Protein AF-A0A951G4A3-F1 (afdb_monomer_lite)

pLDDT: mean 81.99, std 10.98, range [43.03, 95.75]

Secondary structure (DSSP, 8-state):
-----HHHHHHHHHHHHHHHTS---HHHHHHHHTT-HHHHHHHHHHHHHHHHHHHHHHHTT-B-HHHHHHHS---HHHHHHHHHTTS---BTTBB-HHHHHHHHHHHHHHHTT--GGGT--HHHHHHHHHHHHHHHHHHHHHHHHHHTTTS-HHHHHHHHHHHHHHHHHHHHHHHHHHHHHHHHHHHHHHTT--

Foldseek 3Di:
DDDDPPVVVLLVVVLVCCCPVVVDDPVVSCVLCVPPVLLSSLLVVLVVVLVVVVVVQQVPPADAPVRLVVPAPDDPVQVVVCVVVVVFDADPRHGGPVNSVVRRVVRVCVVVVQDVVVPRGSVVSVVVVVVCVVVVVVVSVVLSVVDRPPDHSVVSSVVVVVVPVVVVVVVVVVVVVVVVVVVVVVVVVVVPPD

Radius of gyration: 22.94 Å; chains: 1; bounding box: 82×32×61 Å

Structure (mmCIF, N/CA/C/O backbone):
data_AF-A0A951G4A3-F1
#
_entry.id   AF-A0A951G4A3-F1
#
loop_
_atom_site.group_PDB
_atom_site.id
_atom_site.type_symbol
_atom_site.label_atom_id
_atom_site.label_alt_id
_atom_site.label_comp_id
_atom_site.label_asym_id
_atom_site.label_entity_id
_atom_site.label_seq_id
_atom_site.pdbx_PDB_ins_code
_atom_site.Cartn_x
_atom_site.Cartn_y
_atom_site.Cartn_z
_atom_site.occupancy
_atom_site.B_iso_or_equiv
_atom_site.auth_seq_id
_atom_site.auth_comp_id
_atom_site.auth_asym_id
_atom_site.auth_atom_id
_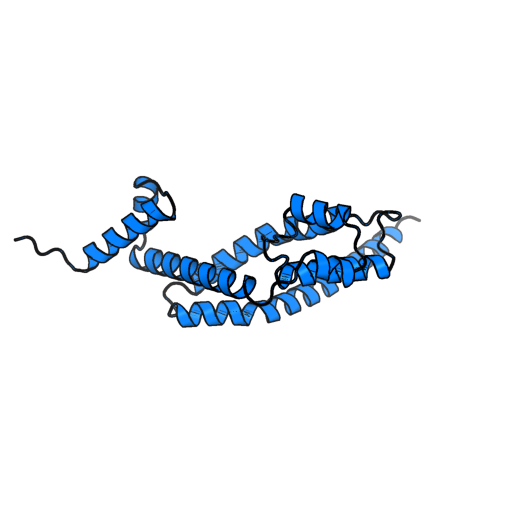atom_site.pdbx_PDB_model_num
ATOM 1 N N . MET A 1 1 ? 37.579 -11.306 -39.074 1.00 48.22 1 MET A N 1
ATOM 2 C CA . MET A 1 1 ? 37.225 -10.971 -37.678 1.00 48.22 1 MET A CA 1
ATOM 3 C C . MET A 1 1 ? 35.773 -10.523 -37.703 1.00 48.22 1 MET A C 1
ATOM 5 O O . MET A 1 1 ? 35.486 -9.537 -38.368 1.00 48.22 1 MET A O 1
ATOM 9 N N . ALA A 1 2 ? 34.847 -11.308 -37.152 1.00 47.88 2 ALA A N 1
ATOM 10 C CA . ALA A 1 2 ? 33.429 -10.953 -37.180 1.00 47.88 2 ALA A CA 1
ATOM 11 C C . ALA A 1 2 ? 33.192 -9.828 -36.163 1.00 47.88 2 ALA A C 1
ATOM 13 O O . ALA A 1 2 ? 33.287 -10.054 -34.959 1.00 47.88 2 ALA A O 1
ATOM 14 N N . TYR A 1 3 ? 32.971 -8.609 -36.653 1.00 54.16 3 TYR A N 1
ATOM 15 C CA . TYR A 1 3 ? 32.604 -7.473 -35.816 1.00 54.16 3 TYR A CA 1
ATOM 16 C C . TYR A 1 3 ? 31.147 -7.663 -35.395 1.00 54.16 3 TYR A C 1
ATOM 18 O O . TYR A 1 3 ? 30.245 -7.566 -36.225 1.00 54.16 3 TYR A O 1
ATOM 26 N N . TYR A 1 4 ? 30.917 -7.997 -34.126 1.00 62.41 4 TYR A N 1
ATOM 27 C CA . TYR A 1 4 ? 29.567 -8.025 -33.576 1.00 62.41 4 TYR A CA 1
ATOM 28 C C . TYR A 1 4 ? 29.098 -6.583 -33.331 1.00 62.41 4 TYR A C 1
ATOM 30 O O . TYR A 1 4 ? 29.820 -5.824 -32.678 1.00 62.41 4 TYR A O 1
ATOM 38 N N . PRO A 1 5 ? 27.916 -6.190 -33.837 1.00 68.19 5 PRO A N 1
ATOM 39 C CA . PRO A 1 5 ? 27.309 -4.901 -33.521 1.00 68.19 5 PRO A CA 1
ATOM 40 C C . PRO A 1 5 ? 27.146 -4.704 -32.008 1.00 68.19 5 PRO A C 1
ATOM 42 O O . PRO A 1 5 ? 26.859 -5.661 -31.287 1.00 68.19 5 PRO A O 1
ATOM 45 N N . VAL A 1 6 ? 27.281 -3.462 -31.532 1.00 65.50 6 VAL A N 1
ATOM 46 C CA . VAL A 1 6 ? 27.145 -3.092 -30.104 1.00 65.50 6 VAL A CA 1
ATOM 47 C C . VAL A 1 6 ? 25.800 -3.550 -29.524 1.00 65.50 6 VAL A C 1
ATOM 49 O O . VAL A 1 6 ? 25.737 -4.008 -28.387 1.00 65.50 6 VAL A O 1
ATOM 52 N N . GLU A 1 7 ? 24.761 -3.572 -30.355 1.00 62.72 7 GLU A N 1
ATOM 53 C CA . GLU A 1 7 ? 23.413 -4.066 -30.049 1.00 62.72 7 GLU A CA 1
ATOM 54 C C . GLU A 1 7 ? 23.395 -5.509 -29.493 1.00 62.72 7 GLU A C 1
ATOM 56 O O . GLU A 1 7 ? 22.554 -5.861 -28.663 1.00 62.72 7 GLU A O 1
ATOM 61 N N . PHE A 1 8 ? 24.343 -6.366 -29.900 1.00 71.81 8 PHE A N 1
ATOM 62 C CA . PHE A 1 8 ? 24.460 -7.729 -29.367 1.00 71.81 8 PHE A CA 1
ATOM 63 C C . PHE A 1 8 ? 25.003 -7.758 -27.937 1.00 71.81 8 PHE A C 1
ATOM 65 O O . PHE A 1 8 ? 24.643 -8.651 -27.169 1.00 71.81 8 PHE A O 1
ATOM 72 N N . VAL A 1 9 ? 25.846 -6.794 -27.560 1.00 75.50 9 VAL A N 1
ATOM 73 C CA . VAL A 1 9 ? 26.403 -6.699 -26.203 1.00 75.50 9 VAL A CA 1
ATOM 74 C C . VAL A 1 9 ? 25.302 -6.338 -25.210 1.00 75.50 9 VAL A C 1
ATOM 76 O O . VAL A 1 9 ? 25.196 -6.973 -24.159 1.00 75.50 9 VAL A O 1
ATOM 79 N N . ASP A 1 10 ? 24.441 -5.387 -25.569 1.00 68.06 10 ASP A N 1
ATOM 80 C CA . ASP A 1 10 ? 23.311 -4.971 -24.733 1.00 68.06 10 ASP A CA 1
ATOM 81 C C . ASP A 1 10 ? 22.303 -6.112 -24.551 1.00 68.06 10 ASP A C 1
ATOM 83 O O . ASP A 1 10 ? 21.862 -6.398 -23.435 1.00 68.06 10 ASP A O 1
ATOM 87 N N . ARG A 1 11 ? 22.046 -6.874 -25.621 1.00 71.56 11 ARG A N 1
ATOM 88 C CA . ARG A 1 11 ? 21.186 -8.062 -25.574 1.00 71.56 11 ARG A CA 1
ATOM 89 C C . ARG A 1 11 ? 21.750 -9.174 -24.683 1.00 71.56 11 ARG A C 1
ATOM 91 O O . ARG A 1 11 ? 20.994 -9.805 -23.949 1.00 71.56 11 ARG A O 1
ATOM 98 N N . VAL A 1 12 ? 23.061 -9.422 -24.711 1.00 80.50 12 VAL A N 1
ATOM 99 C CA . VAL A 1 12 ? 23.702 -10.429 -23.841 1.00 80.50 12 VAL A CA 1
ATOM 100 C C . VAL A 1 12 ? 23.695 -9.988 -22.375 1.00 80.50 12 VAL A C 1
ATOM 102 O O . VAL A 1 12 ? 23.429 -10.814 -21.501 1.00 80.50 12 VAL A O 1
ATOM 105 N N . ARG A 1 13 ? 23.927 -8.699 -22.090 1.00 77.56 13 ARG A N 1
ATOM 106 C CA . ARG A 1 13 ? 23.813 -8.148 -20.727 1.00 77.56 13 ARG A CA 1
ATOM 107 C C . ARG A 1 13 ? 22.397 -8.295 -20.172 1.00 77.56 13 ARG A C 1
ATOM 109 O O . ARG A 1 13 ? 22.250 -8.696 -19.021 1.00 77.56 13 ARG A O 1
ATOM 116 N N . LEU A 1 14 ? 21.375 -8.050 -20.993 1.00 71.50 14 LEU A N 1
ATOM 117 C CA . LEU A 1 14 ? 19.977 -8.261 -20.616 1.00 71.50 14 LEU A CA 1
ATOM 118 C C . LEU A 1 14 ? 19.689 -9.721 -20.262 1.00 71.50 14 LEU A C 1
ATOM 120 O O . LEU A 1 14 ? 19.103 -9.995 -19.219 1.00 71.50 14 LEU A O 1
ATOM 124 N N . ILE A 1 15 ? 20.095 -10.655 -21.129 1.00 78.50 15 ILE A N 1
ATOM 125 C CA . ILE A 1 15 ? 19.877 -12.089 -20.899 1.00 78.50 15 ILE A CA 1
ATOM 126 C C . ILE A 1 15 ? 20.536 -12.506 -19.582 1.00 78.50 15 ILE A C 1
ATOM 128 O O . ILE A 1 15 ? 19.894 -13.174 -18.778 1.00 78.50 15 ILE A O 1
ATOM 132 N N . LYS A 1 16 ? 21.771 -12.057 -19.324 1.00 79.38 16 LYS A N 1
ATOM 133 C CA . LYS A 1 16 ? 22.453 -12.331 -18.055 1.00 79.38 16 LYS A CA 1
ATOM 134 C C . LYS A 1 16 ? 21.704 -11.776 -16.849 1.00 79.38 16 LYS A C 1
ATOM 136 O O . LYS A 1 16 ? 21.488 -12.523 -15.905 1.00 79.38 16 LYS A O 1
ATOM 141 N N . ARG A 1 17 ? 21.242 -10.522 -16.898 1.00 77.19 17 ARG A N 1
ATOM 142 C CA . ARG A 1 17 ? 20.463 -9.922 -15.803 1.00 77.19 17 ARG A CA 1
ATOM 143 C C . ARG A 1 17 ? 19.177 -10.706 -15.522 1.00 77.19 17 ARG A C 1
ATOM 145 O O . ARG A 1 17 ? 18.892 -11.052 -14.382 1.00 77.19 17 ARG A O 1
ATOM 152 N N . LEU A 1 18 ? 18.441 -11.073 -16.572 1.00 77.81 18 LEU A N 1
ATOM 153 C CA . LEU A 1 18 ? 17.224 -11.882 -16.458 1.00 77.81 18 LEU A CA 1
ATOM 154 C C . LEU A 1 18 ? 17.479 -13.283 -15.878 1.00 77.81 18 LEU A C 1
ATOM 156 O O . LEU A 1 18 ? 16.616 -13.828 -15.190 1.00 77.81 18 LEU A O 1
ATOM 160 N N . GLN A 1 19 ? 18.649 -13.868 -16.139 1.00 80.12 19 GLN A N 1
ATOM 161 C CA . GLN A 1 19 ? 19.039 -15.161 -15.577 1.00 80.12 19 GLN A CA 1
ATOM 162 C C . GLN A 1 19 ? 19.535 -15.061 -14.130 1.00 80.12 19 GLN A C 1
ATOM 164 O O . GLN A 1 19 ? 19.195 -15.923 -13.327 1.00 80.12 19 GLN A O 1
ATOM 169 N N . GLU A 1 20 ? 20.347 -14.055 -13.806 1.00 81.69 20 GLU A N 1
ATOM 170 C CA . GLU A 1 20 ? 21.037 -13.942 -12.513 1.00 81.69 20 GLU A CA 1
ATOM 171 C C . GLU A 1 20 ? 20.158 -13.291 -11.435 1.00 81.69 20 GLU A C 1
ATOM 173 O O . GLU A 1 20 ? 20.168 -13.741 -10.294 1.00 81.69 20 GLU A O 1
ATOM 178 N N . GLU A 1 21 ? 19.366 -12.275 -11.790 1.00 76.62 21 GLU A N 1
ATOM 179 C CA . GLU A 1 21 ? 18.557 -11.508 -10.829 1.00 76.62 21 GLU A CA 1
ATOM 180 C C . GLU A 1 21 ? 17.095 -11.970 -10.796 1.00 76.62 21 GLU A C 1
ATOM 182 O O . GLU A 1 21 ? 16.449 -11.929 -9.751 1.00 76.62 21 GLU A O 1
ATOM 187 N N . ARG A 1 22 ? 16.567 -12.444 -11.934 1.00 71.38 22 ARG A N 1
ATOM 188 C CA . ARG A 1 22 ? 15.164 -12.882 -12.069 1.00 71.38 22 ARG A CA 1
ATOM 189 C C . ARG A 1 22 ? 14.990 -14.388 -12.286 1.00 71.38 22 ARG A C 1
ATOM 191 O O . ARG A 1 22 ? 13.862 -14.845 -12.453 1.00 71.38 22 ARG A O 1
ATOM 198 N N . PHE A 1 23 ? 16.085 -15.156 -12.290 1.00 78.69 23 PHE A N 1
ATOM 199 C CA . PHE A 1 23 ? 16.107 -16.624 -12.406 1.00 78.69 23 PHE A CA 1
ATOM 200 C C . PHE A 1 23 ? 15.289 -17.190 -13.583 1.00 78.69 23 PHE A C 1
ATOM 202 O O . PHE A 1 23 ? 14.762 -18.303 -13.520 1.00 78.69 23 PHE A O 1
ATOM 209 N N . MET A 1 24 ? 15.170 -16.434 -14.681 1.00 79.19 24 MET A N 1
ATOM 210 C CA . MET A 1 24 ? 14.326 -16.824 -15.810 1.00 79.19 24 MET A CA 1
ATOM 211 C C . MET A 1 24 ? 15.004 -17.882 -16.705 1.00 79.19 24 MET A C 1
ATOM 213 O O . MET A 1 24 ? 16.164 -17.719 -17.098 1.00 79.19 24 MET A O 1
ATOM 217 N N . PRO A 1 25 ? 14.292 -18.950 -17.123 1.00 83.44 25 PRO A N 1
ATOM 218 C CA . PRO A 1 25 ? 14.805 -19.901 -18.108 1.00 83.44 25 PRO A CA 1
ATOM 219 C C . PRO A 1 25 ? 15.018 -19.258 -19.488 1.00 83.44 25 PRO A C 1
ATOM 221 O O . PRO A 1 25 ? 14.192 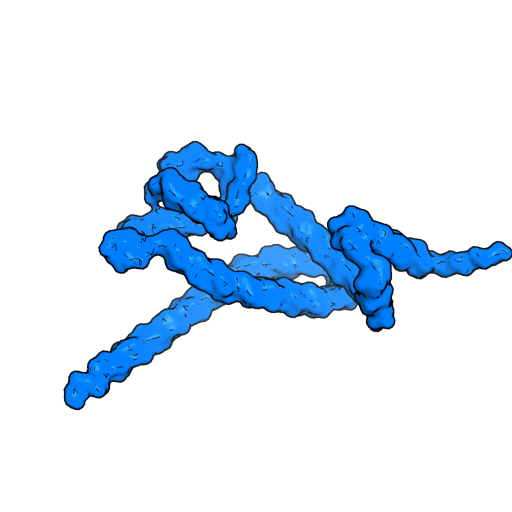-18.471 -19.952 1.00 83.44 25 PRO A O 1
ATOM 224 N N . LEU A 1 26 ? 16.063 -19.676 -20.218 1.00 81.75 26 LEU A N 1
ATOM 225 C CA . LEU A 1 26 ? 16.410 -19.137 -21.550 1.00 81.75 26 LEU A CA 1
ATOM 226 C C . LEU A 1 26 ? 15.260 -19.187 -22.567 1.00 81.75 26 LEU A C 1
ATOM 228 O O . LEU A 1 26 ? 15.183 -18.340 -23.455 1.00 81.75 26 LEU A O 1
ATOM 232 N N . ARG A 1 27 ? 14.355 -20.163 -22.443 1.00 79.06 27 ARG A N 1
ATOM 233 C CA . ARG A 1 27 ? 13.164 -20.273 -23.294 1.00 79.06 27 ARG A CA 1
ATOM 234 C C . ARG A 1 27 ? 12.195 -19.105 -23.078 1.00 79.06 27 ARG A C 1
ATOM 236 O O . ARG A 1 27 ? 11.757 -18.512 -24.056 1.00 79.06 27 ARG A O 1
ATOM 243 N N . VAL A 1 28 ? 11.941 -18.743 -21.820 1.00 76.25 28 VAL A N 1
ATOM 244 C CA . VAL A 1 28 ? 11.071 -17.618 -21.435 1.00 76.25 28 VAL A CA 1
ATOM 245 C C . VAL A 1 28 ? 11.703 -16.296 -21.862 1.00 76.25 28 VAL A C 1
ATOM 247 O O . VAL A 1 28 ? 11.046 -15.450 -22.459 1.00 76.25 28 VAL A O 1
ATOM 250 N N . ILE A 1 29 ? 13.016 -16.156 -21.654 1.00 76.00 29 ILE A N 1
ATOM 251 C CA . ILE A 1 29 ? 13.778 -14.982 -22.098 1.00 76.00 29 ILE A CA 1
ATOM 252 C C . ILE A 1 29 ? 13.715 -14.830 -23.628 1.00 76.00 29 ILE A C 1
ATOM 254 O O . ILE A 1 29 ? 13.535 -13.726 -24.138 1.00 76.00 29 ILE A O 1
ATOM 258 N N . ARG A 1 30 ? 13.825 -15.931 -24.382 1.00 74.38 30 ARG A N 1
ATOM 259 C CA . ARG A 1 30 ? 13.703 -15.917 -25.848 1.00 74.38 30 ARG A CA 1
ATOM 260 C C . ARG A 1 30 ? 12.319 -15.453 -26.308 1.00 74.38 30 ARG A C 1
ATOM 262 O O . ARG A 1 30 ? 12.246 -14.709 -27.281 1.00 74.38 30 ARG A O 1
ATOM 269 N N . GLU A 1 31 ? 11.259 -15.892 -25.636 1.00 74.06 31 GLU A N 1
ATOM 270 C CA . GLU A 1 31 ? 9.877 -15.488 -25.926 1.00 74.06 31 GLU A CA 1
ATOM 271 C C . GLU A 1 31 ? 9.647 -13.999 -25.606 1.00 74.06 31 GLU A C 1
ATOM 273 O O . GLU A 1 31 ? 9.100 -13.282 -26.440 1.00 74.06 31 GLU A O 1
ATOM 278 N N . LEU A 1 32 ? 10.168 -13.508 -24.474 1.00 70.56 32 LEU A N 1
ATOM 279 C CA . LEU A 1 32 ? 10.140 -12.090 -24.077 1.00 70.56 32 LEU A CA 1
ATOM 280 C C . LEU A 1 32 ? 10.867 -11.170 -25.069 1.00 70.56 32 LEU A C 1
ATOM 282 O O . LEU A 1 32 ? 10.367 -10.115 -25.438 1.00 70.56 32 LEU A O 1
ATOM 286 N N . ILE A 1 33 ? 12.058 -11.568 -25.517 1.00 69.69 33 ILE A N 1
ATOM 287 C CA . ILE A 1 33 ? 12.904 -10.754 -26.403 1.00 69.69 33 ILE A CA 1
ATOM 288 C C . ILE A 1 33 ? 12.440 -10.839 -27.873 1.00 69.69 33 ILE A C 1
ATOM 290 O O . ILE A 1 33 ? 12.796 -9.988 -28.686 1.00 69.69 33 ILE A O 1
ATOM 294 N N . GLY A 1 34 ? 11.672 -11.869 -28.241 1.00 66.75 34 GLY A N 1
ATOM 295 C CA . GLY A 1 34 ? 11.287 -12.157 -29.626 1.00 66.75 34 GLY A CA 1
ATOM 296 C C . GLY A 1 34 ? 10.333 -11.145 -30.274 1.00 66.75 34 GLY A C 1
ATOM 297 O O . GLY A 1 34 ? 10.243 -11.127 -31.499 1.00 66.75 34 GLY A O 1
ATOM 298 N N . SER A 1 35 ? 9.644 -10.318 -29.484 1.00 62.41 35 SER A N 1
ATOM 299 C CA . SER A 1 35 ? 8.588 -9.397 -29.932 1.00 62.41 35 SER A CA 1
ATOM 300 C C . SER A 1 35 ? 9.030 -7.928 -30.007 1.00 62.41 35 SER A C 1
ATOM 302 O O . SER A 1 35 ? 8.632 -7.243 -30.943 1.00 62.41 35 SER A O 1
ATOM 304 N N . ASP A 1 36 ? 9.867 -7.457 -29.076 1.00 71.06 36 ASP A N 1
ATOM 305 C CA . ASP A 1 36 ? 10.587 -6.170 -29.115 1.00 71.06 36 ASP A CA 1
ATOM 306 C C . ASP A 1 36 ? 11.623 -6.144 -27.972 1.00 71.06 36 ASP A C 1
ATOM 308 O O . ASP A 1 36 ? 11.309 -5.874 -26.805 1.00 71.06 36 ASP A O 1
ATOM 312 N N . ALA A 1 37 ? 12.872 -6.479 -28.298 1.00 70.31 37 ALA A N 1
ATOM 313 C CA . ALA A 1 37 ? 13.956 -6.595 -27.325 1.00 70.31 37 ALA A CA 1
ATOM 314 C C . ALA A 1 37 ? 14.259 -5.268 -26.612 1.00 70.31 37 ALA A C 1
ATOM 316 O O . ALA A 1 37 ? 14.515 -5.256 -25.408 1.00 70.31 37 ALA A O 1
ATOM 317 N N . GLU A 1 38 ? 14.225 -4.152 -27.340 1.00 70.88 38 GLU A N 1
ATOM 318 C CA . GLU A 1 38 ? 14.585 -2.835 -26.814 1.00 70.88 38 GLU A CA 1
ATOM 319 C C . GLU A 1 38 ? 13.505 -2.311 -25.863 1.00 70.88 38 GLU A C 1
ATOM 321 O O . GLU A 1 38 ? 13.800 -1.795 -24.782 1.00 70.88 38 GLU A O 1
ATOM 326 N N . ARG A 1 39 ? 12.229 -2.496 -26.217 1.00 74.06 39 ARG A N 1
ATOM 327 C CA . ARG A 1 39 ? 11.111 -2.171 -25.324 1.00 74.06 39 ARG A CA 1
ATOM 328 C C . ARG A 1 39 ? 11.132 -3.014 -24.053 1.00 74.06 39 ARG A C 1
ATOM 330 O O . ARG A 1 39 ? 10.979 -2.455 -22.969 1.00 74.06 39 ARG A O 1
ATOM 337 N N . THR A 1 40 ? 11.392 -4.314 -24.175 1.00 76.12 40 THR A N 1
ATOM 338 C CA . THR A 1 40 ? 11.505 -5.225 -23.024 1.00 76.12 40 THR A CA 1
ATOM 339 C C . THR A 1 40 ? 12.648 -4.809 -22.092 1.00 76.12 40 THR A C 1
ATOM 341 O O . THR A 1 40 ? 12.457 -4.752 -20.879 1.00 76.12 40 THR A O 1
ATOM 344 N N . MET A 1 41 ? 13.808 -4.416 -22.640 1.00 74.12 41 MET A N 1
ATOM 345 C CA . MET A 1 41 ? 14.919 -3.860 -21.848 1.00 74.12 41 MET A CA 1
ATOM 346 C C . MET A 1 41 ? 14.509 -2.615 -21.065 1.00 74.12 41 MET A C 1
ATOM 348 O O . MET A 1 41 ? 14.789 -2.517 -19.872 1.00 74.12 41 MET A O 1
ATOM 352 N N . ARG A 1 42 ? 13.831 -1.669 -21.723 1.00 75.44 42 ARG A N 1
ATOM 353 C CA . ARG A 1 42 ? 13.377 -0.434 -21.070 1.00 75.44 42 ARG A CA 1
ATOM 354 C C . ARG A 1 42 ? 12.385 -0.706 -19.943 1.00 75.44 42 ARG A C 1
ATOM 356 O O . ARG A 1 42 ? 12.469 -0.036 -18.920 1.00 75.44 42 ARG A O 1
ATOM 363 N N . MET A 1 43 ? 11.486 -1.680 -20.107 1.00 77.50 43 MET A N 1
ATOM 364 C CA . MET A 1 43 ? 10.554 -2.088 -19.050 1.00 77.50 43 MET A CA 1
ATOM 365 C C . MET A 1 43 ? 11.281 -2.633 -17.823 1.00 77.50 43 MET A C 1
ATOM 367 O O . MET A 1 43 ? 11.026 -2.162 -16.723 1.00 77.50 43 MET A O 1
ATOM 371 N N . ILE A 1 44 ? 12.221 -3.560 -18.013 1.00 81.25 44 ILE A N 1
ATOM 372 C CA . ILE A 1 44 ? 12.961 -4.177 -16.902 1.00 81.25 44 ILE A CA 1
ATOM 373 C C . ILE A 1 44 ? 13.761 -3.124 -16.131 1.00 81.25 44 ILE A C 1
ATOM 375 O O . ILE A 1 44 ? 13.660 -3.048 -14.913 1.00 81.25 44 ILE A O 1
ATOM 379 N N . VAL A 1 45 ? 14.494 -2.253 -16.834 1.00 80.69 45 VAL A N 1
ATOM 380 C CA . VAL A 1 45 ? 15.261 -1.177 -16.182 1.00 80.69 45 VAL A CA 1
ATOM 381 C C . VAL A 1 45 ? 14.343 -0.216 -15.426 1.00 80.69 45 VAL A C 1
ATOM 383 O O . VAL A 1 45 ? 14.701 0.256 -14.349 1.00 80.69 45 VAL A O 1
ATOM 386 N N . LEU A 1 46 ? 13.167 0.090 -15.981 1.00 82.44 46 LEU A N 1
ATOM 387 C CA . LEU A 1 46 ? 12.178 0.917 -15.302 1.00 82.44 46 LEU A CA 1
ATOM 388 C C . LEU A 1 46 ? 11.661 0.236 -14.027 1.00 82.44 46 LEU A C 1
ATOM 390 O O . LEU A 1 46 ? 11.651 0.873 -12.979 1.00 82.44 46 LEU A O 1
ATOM 394 N N . GLU A 1 47 ? 11.282 -1.041 -14.098 1.00 83.25 47 GLU A N 1
ATOM 395 C CA . GLU A 1 47 ? 10.835 -1.832 -12.944 1.00 83.25 47 GLU A CA 1
ATOM 396 C C . GLU A 1 47 ? 11.883 -1.873 -11.828 1.00 83.25 47 GLU A C 1
ATOM 398 O O . GLU A 1 47 ? 11.558 -1.558 -10.683 1.00 83.25 47 GLU A O 1
ATOM 403 N N . ASP A 1 48 ? 13.136 -2.198 -12.161 1.00 84.25 48 ASP A N 1
ATOM 404 C CA . ASP A 1 48 ? 14.228 -2.301 -11.186 1.00 84.25 48 ASP A CA 1
ATOM 405 C C . ASP A 1 48 ? 14.442 -0.953 -10.471 1.00 84.25 48 ASP A C 1
ATOM 407 O O . ASP A 1 48 ? 14.508 -0.887 -9.244 1.00 84.25 48 ASP A O 1
ATOM 411 N N . ARG A 1 49 ? 14.436 0.159 -11.222 1.00 83.38 49 ARG A N 1
ATOM 412 C CA . ARG A 1 49 ? 14.593 1.509 -10.656 1.00 83.38 49 ARG A CA 1
ATOM 413 C C . ARG A 1 49 ? 13.402 1.965 -9.815 1.00 83.38 49 ARG A C 1
ATOM 415 O O . ARG A 1 49 ? 13.591 2.693 -8.838 1.00 83.38 49 ARG A O 1
ATOM 422 N N . ILE A 1 50 ? 12.180 1.576 -10.181 1.00 82.75 50 ILE A N 1
ATOM 423 C CA . ILE A 1 50 ? 10.987 1.830 -9.359 1.00 82.75 50 ILE A CA 1
ATOM 424 C C . ILE A 1 50 ? 11.099 1.069 -8.041 1.00 82.75 50 ILE A C 1
ATOM 426 O O . ILE A 1 50 ? 10.838 1.649 -6.988 1.00 82.75 50 ILE A O 1
ATOM 430 N N . LEU A 1 51 ? 11.503 -0.202 -8.093 1.00 82.75 51 LEU A N 1
ATOM 431 C CA . LEU A 1 51 ? 11.658 -1.042 -6.913 1.00 82.75 51 LEU A CA 1
ATOM 432 C C . LEU A 1 51 ? 12.719 -0.478 -5.962 1.00 82.75 51 LEU A C 1
ATOM 434 O O . LEU A 1 51 ? 12.434 -0.301 -4.779 1.00 82.75 51 LEU A O 1
ATOM 438 N N . GLU A 1 52 ? 13.899 -0.124 -6.475 1.00 85.00 52 GLU A N 1
ATOM 439 C CA . GLU A 1 52 ? 14.964 0.521 -5.694 1.00 85.00 52 GLU A CA 1
ATOM 440 C C . GLU A 1 52 ? 14.449 1.776 -4.979 1.00 85.00 52 GLU A C 1
ATOM 442 O O . GLU A 1 52 ? 14.594 1.915 -3.764 1.00 85.00 52 GLU A O 1
ATOM 447 N N . ARG A 1 53 ? 13.756 2.661 -5.705 1.00 81.88 53 ARG A N 1
ATOM 448 C CA . ARG A 1 53 ? 13.203 3.897 -5.134 1.00 81.88 53 ARG A CA 1
ATOM 449 C C . ARG A 1 53 ? 12.098 3.652 -4.119 1.00 81.88 53 ARG A C 1
ATOM 451 O O . ARG A 1 53 ? 12.016 4.379 -3.130 1.00 81.88 53 ARG A O 1
ATOM 458 N N . ALA A 1 54 ? 11.258 2.646 -4.338 1.00 80.00 54 ALA A N 1
ATOM 459 C CA . ALA A 1 54 ? 10.233 2.254 -3.381 1.00 80.00 54 ALA A CA 1
ATOM 460 C C . ALA A 1 54 ? 10.859 1.727 -2.078 1.00 80.00 54 ALA A C 1
ATOM 462 O O . ALA A 1 54 ? 10.400 2.086 -0.994 1.00 80.00 54 ALA A O 1
ATOM 463 N N . ILE A 1 55 ? 11.932 0.934 -2.171 1.00 83.31 55 ILE A N 1
ATOM 464 C CA . ILE A 1 55 ? 12.687 0.446 -1.009 1.00 83.31 55 ILE A CA 1
ATOM 465 C C . ILE A 1 55 ? 13.328 1.622 -0.261 1.00 83.31 55 ILE A C 1
ATOM 467 O O . ILE A 1 55 ? 13.122 1.762 0.943 1.00 83.31 55 ILE A O 1
ATOM 471 N N . GLU A 1 56 ? 14.045 2.506 -0.959 1.00 83.69 56 GLU A N 1
ATOM 472 C CA . GLU A 1 56 ? 14.672 3.694 -0.359 1.00 83.69 56 GLU A CA 1
ATOM 473 C C . GLU A 1 56 ? 13.652 4.572 0.384 1.00 83.69 56 GLU A C 1
ATOM 475 O O . GLU A 1 56 ? 13.884 4.990 1.525 1.00 83.69 56 GLU A O 1
ATOM 480 N N . ALA A 1 57 ? 12.487 4.807 -0.229 1.00 78.06 57 ALA A N 1
ATOM 481 C CA . ALA A 1 57 ? 11.411 5.580 0.381 1.00 78.06 57 ALA A CA 1
ATOM 482 C C . ALA A 1 57 ? 10.887 4.927 1.672 1.00 78.06 57 ALA A C 1
ATOM 484 O O . ALA A 1 57 ? 10.646 5.631 2.653 1.00 78.06 57 ALA A O 1
ATOM 485 N N . ARG A 1 58 ? 10.759 3.593 1.704 1.00 79.69 58 ARG A N 1
ATOM 486 C CA . ARG A 1 58 ? 10.297 2.834 2.882 1.00 79.69 58 ARG A CA 1
ATOM 487 C C . ARG A 1 58 ? 11.333 2.736 3.998 1.00 79.69 58 ARG A C 1
ATOM 489 O O . ARG A 1 58 ? 10.972 2.585 5.163 1.00 79.69 58 ARG A O 1
ATOM 496 N N . GLU A 1 59 ? 12.621 2.831 3.682 1.00 82.00 59 GLU A N 1
ATOM 497 C CA . GLU A 1 59 ? 13.679 2.808 4.696 1.00 82.00 59 GLU A CA 1
ATOM 498 C C . GLU A 1 59 ? 13.868 4.148 5.419 1.00 82.00 59 GLU A C 1
ATOM 500 O O . GLU A 1 59 ? 14.483 4.196 6.490 1.00 82.00 59 GLU A O 1
ATOM 505 N N . THR A 1 60 ? 13.317 5.232 4.875 1.00 79.69 60 THR A N 1
ATOM 506 C CA . THR A 1 60 ? 13.451 6.569 5.451 1.00 79.69 60 THR A CA 1
ATOM 507 C C . THR A 1 60 ? 12.384 6.800 6.527 1.00 79.69 60 THR A C 1
ATOM 509 O O . THR A 1 60 ? 11.191 6.758 6.248 1.00 79.69 60 THR A O 1
ATOM 512 N N . GLY A 1 61 ? 12.799 7.079 7.769 1.00 82.12 61 GLY A N 1
ATOM 513 C CA . GLY A 1 61 ? 11.874 7.490 8.839 1.00 82.12 61 GLY A CA 1
ATOM 514 C C . GLY A 1 61 ? 11.046 6.368 9.480 1.00 82.12 61 GLY A C 1
ATOM 515 O O . GLY A 1 61 ? 9.955 6.640 9.978 1.00 82.12 61 GLY A O 1
ATOM 516 N N . ARG A 1 62 ? 11.548 5.123 9.493 1.00 92.81 62 ARG A N 1
ATOM 517 C CA . ARG A 1 62 ? 10.881 3.995 10.171 1.00 92.81 62 ARG A CA 1
ATOM 518 C C . ARG A 1 62 ? 10.665 4.251 11.668 1.00 92.81 62 ARG A C 1
ATOM 520 O O . ARG A 1 62 ? 11.526 4.812 12.347 1.00 92.81 62 ARG A O 1
ATOM 527 N N . ILE A 1 63 ? 9.538 3.770 12.191 1.00 95.56 63 ILE A N 1
ATOM 528 C CA . ILE A 1 63 ? 9.149 3.890 13.601 1.00 95.56 63 ILE A CA 1
ATOM 529 C C . ILE A 1 63 ? 9.317 2.542 14.302 1.00 95.56 63 ILE A C 1
ATOM 531 O O . ILE A 1 63 ? 8.809 1.515 13.853 1.00 95.56 63 ILE A O 1
ATOM 535 N N . SER A 1 64 ? 10.011 2.538 15.442 1.00 95.56 64 SER A N 1
ATOM 536 C CA . SER A 1 64 ? 10.263 1.307 16.195 1.00 95.56 64 SER A CA 1
ATOM 537 C C . SER A 1 64 ? 8.972 0.688 16.741 1.00 95.56 64 SER A C 1
ATOM 539 O O . SER A 1 64 ? 8.006 1.380 17.071 1.00 95.56 64 SER A O 1
ATOM 541 N N . ARG A 1 65 ? 8.983 -0.637 16.929 1.00 95.00 65 ARG A N 1
ATOM 542 C CA . ARG A 1 65 ? 7.855 -1.372 17.526 1.00 95.00 65 ARG A CA 1
ATOM 543 C C . ARG A 1 65 ? 7.475 -0.842 18.906 1.00 95.00 65 ARG A C 1
ATOM 545 O O . ARG A 1 65 ? 6.297 -0.699 19.213 1.00 95.00 65 ARG A O 1
ATOM 552 N N . ALA A 1 66 ? 8.475 -0.511 19.723 1.00 93.69 66 ALA A N 1
ATOM 553 C CA . ALA A 1 66 ? 8.257 0.080 21.037 1.00 93.69 66 ALA A CA 1
ATOM 554 C C . ALA A 1 66 ? 7.547 1.437 20.936 1.00 93.69 66 ALA A C 1
ATOM 556 O O . ALA A 1 66 ? 6.605 1.680 21.685 1.00 93.69 66 ALA A O 1
ATOM 557 N N . LYS A 1 67 ? 7.949 2.285 19.979 1.00 95.12 67 LYS A N 1
ATOM 558 C CA . LYS A 1 67 ? 7.345 3.606 19.808 1.00 95.12 67 LYS A CA 1
ATOM 559 C C . LYS A 1 67 ? 5.904 3.531 19.311 1.00 95.12 67 LYS A C 1
ATOM 561 O O . LYS A 1 67 ? 5.062 4.277 19.801 1.00 95.12 67 LYS A O 1
ATOM 566 N N . VAL A 1 68 ? 5.602 2.607 18.397 1.00 95.69 68 VAL A N 1
ATOM 567 C CA . VAL A 1 68 ? 4.225 2.343 17.952 1.00 95.69 68 VAL A CA 1
ATOM 568 C C . VAL A 1 68 ? 3.334 1.942 19.127 1.00 95.69 68 VAL A C 1
ATOM 570 O O . VAL A 1 68 ? 2.267 2.522 19.290 1.00 95.69 68 VAL A O 1
ATOM 573 N N . ARG A 1 69 ? 3.791 1.017 19.981 1.00 91.75 69 ARG A N 1
ATOM 574 C CA . ARG A 1 69 ? 3.033 0.565 21.162 1.00 91.75 69 ARG A CA 1
ATOM 575 C C . ARG A 1 69 ? 2.790 1.661 22.200 1.00 91.75 69 ARG A C 1
ATOM 577 O O . ARG A 1 69 ? 1.820 1.587 22.938 1.00 91.75 69 ARG A O 1
ATOM 584 N N . GLU A 1 70 ? 3.698 2.628 22.301 1.00 93.31 70 GLU A N 1
ATOM 585 C CA . GLU A 1 70 ? 3.538 3.790 23.182 1.00 93.31 70 GLU A CA 1
ATOM 586 C C . GLU A 1 70 ? 2.541 4.803 22.601 1.00 93.31 70 GLU A C 1
ATOM 588 O O . GLU A 1 70 ? 1.813 5.455 23.341 1.00 93.31 70 GLU A O 1
ATOM 593 N N . THR A 1 71 ? 2.529 4.953 21.275 1.00 94.19 71 THR A N 1
ATOM 594 C CA . THR A 1 71 ? 1.797 6.027 20.589 1.00 94.19 71 THR A CA 1
ATOM 595 C C . THR A 1 71 ? 0.356 5.639 20.261 1.00 94.19 71 THR A C 1
ATOM 597 O O . THR A 1 71 ? -0.526 6.493 20.300 1.00 94.19 71 THR A O 1
ATOM 600 N N . TYR A 1 72 ? 0.110 4.370 19.928 1.00 92.12 72 TYR A N 1
ATOM 601 C CA . TYR A 1 72 ? -1.188 3.889 19.460 1.00 92.12 72 TYR A CA 1
ATOM 602 C C . TYR A 1 72 ? -1.774 2.858 20.416 1.00 92.12 72 TYR A C 1
ATOM 604 O O . TYR A 1 72 ? -1.096 1.915 20.825 1.00 92.12 72 TYR A O 1
ATOM 612 N N . ASP A 1 73 ? -3.066 3.000 20.706 1.00 86.12 73 ASP A N 1
ATOM 613 C CA . ASP A 1 73 ? -3.809 2.058 21.542 1.00 86.12 73 ASP A CA 1
ATOM 614 C C . ASP A 1 73 ? -4.222 0.823 20.722 1.00 86.12 73 ASP A C 1
ATOM 616 O O . ASP A 1 73 ? -5.365 0.667 20.281 1.00 86.12 73 ASP A O 1
ATOM 620 N N . LEU A 1 74 ? -3.236 -0.029 20.422 1.00 86.06 74 LEU A N 1
ATOM 621 C CA . LEU A 1 74 ? -3.425 -1.288 19.708 1.00 86.06 74 LEU A CA 1
ATOM 622 C C . LEU A 1 74 ? -2.741 -2.449 20.455 1.00 86.06 74 LEU A C 1
ATOM 624 O O . LEU A 1 74 ? -1.512 -2.500 20.517 1.00 86.06 74 LEU A O 1
ATOM 628 N N . PRO A 1 75 ? -3.511 -3.404 21.013 1.00 86.69 75 PRO A N 1
ATOM 629 C CA . PRO A 1 75 ? -3.000 -4.648 21.566 1.00 86.69 75 PRO A CA 1
ATOM 630 C C . PRO A 1 75 ? -1.959 -5.364 20.700 1.00 86.69 75 PRO A C 1
ATOM 632 O O . PRO A 1 75 ? -2.094 -5.473 19.481 1.00 86.69 75 PRO A O 1
ATOM 635 N N . GLN A 1 76 ? -0.946 -5.929 21.361 1.00 88.44 76 GLN A N 1
ATOM 636 C CA . GLN A 1 76 ? 0.171 -6.625 20.715 1.00 88.44 76 GLN A CA 1
ATOM 637 C C . GLN A 1 76 ? -0.296 -7.769 19.805 1.00 88.44 76 GLN A C 1
ATOM 639 O O . GLN A 1 76 ? 0.174 -7.890 18.682 1.00 88.44 76 GLN A O 1
ATOM 644 N N . ASN A 1 77 ? -1.269 -8.565 20.254 1.00 87.62 77 ASN A N 1
ATOM 645 C CA . ASN A 1 77 ? -1.810 -9.680 19.475 1.00 87.62 77 ASN A CA 1
ATOM 646 C C . ASN A 1 77 ? -2.462 -9.226 18.158 1.00 87.62 77 ASN A C 1
ATOM 648 O O . ASN A 1 77 ? -2.464 -9.983 17.192 1.00 87.62 77 ASN A O 1
ATOM 652 N N . VAL A 1 78 ? -3.002 -8.003 18.106 1.00 87.06 78 VAL A N 1
ATOM 653 C CA . VAL A 1 78 ? -3.563 -7.418 16.881 1.00 87.06 78 VAL A CA 1
ATOM 654 C C . VAL A 1 78 ? -2.440 -7.042 15.918 1.00 87.06 78 VAL A C 1
ATOM 656 O O . VAL A 1 78 ? -2.512 -7.407 14.748 1.00 87.06 78 VAL A O 1
ATOM 659 N N . LEU A 1 79 ? -1.385 -6.376 16.405 1.00 90.12 79 LEU A N 1
ATOM 660 C CA . LEU A 1 79 ? -0.199 -6.054 15.597 1.00 90.12 79 LEU A CA 1
ATOM 661 C C . LEU A 1 79 ? 0.444 -7.323 15.031 1.00 90.12 79 LEU A C 1
ATOM 663 O O . LEU A 1 79 ? 0.607 -7.438 13.818 1.00 90.12 79 LEU A O 1
ATOM 667 N N . ASP A 1 80 ? 0.709 -8.309 15.889 1.00 91.44 80 ASP A N 1
ATOM 668 C CA . ASP A 1 80 ? 1.299 -9.587 15.490 1.00 91.44 80 ASP A CA 1
ATOM 669 C C . ASP A 1 80 ? 0.429 -10.287 14.436 1.00 91.44 80 ASP A C 1
ATOM 671 O O . ASP A 1 80 ? 0.941 -10.876 13.484 1.00 91.44 80 ASP A O 1
ATOM 675 N 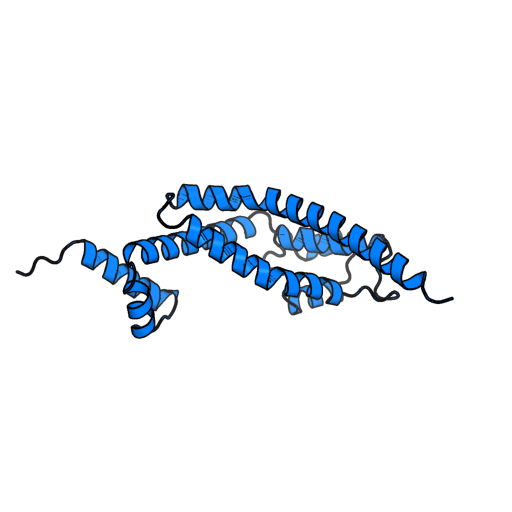N . ARG A 1 81 ? -0.902 -10.204 14.566 1.00 89.12 81 ARG A N 1
ATOM 676 C CA . ARG A 1 81 ? -1.817 -10.796 13.591 1.00 89.12 81 ARG A CA 1
ATOM 677 C C . ARG A 1 81 ? -1.793 -10.058 12.256 1.00 89.12 81 ARG A C 1
ATOM 679 O O . ARG A 1 81 ? -1.791 -10.720 11.226 1.00 89.12 81 ARG A O 1
ATOM 686 N N . LEU A 1 82 ? -1.758 -8.728 12.252 1.00 90.25 82 LEU A N 1
ATOM 687 C CA . LEU A 1 82 ? -1.649 -7.932 11.025 1.00 90.25 82 LEU A CA 1
ATOM 688 C C . LEU A 1 82 ? -0.323 -8.195 10.290 1.00 90.25 82 LEU A C 1
ATOM 690 O O . LEU A 1 82 ? -0.315 -8.262 9.062 1.00 90.25 82 LEU A O 1
ATOM 694 N N . GLU A 1 83 ? 0.768 -8.414 11.026 1.00 93.50 83 GLU A N 1
ATOM 695 C CA . GLU A 1 83 ? 2.060 -8.835 10.466 1.00 93.50 83 GLU A CA 1
ATOM 696 C C . GLU A 1 83 ? 2.006 -10.249 9.883 1.00 93.50 83 GLU A C 1
ATOM 698 O O . GLU A 1 83 ? 2.390 -10.460 8.737 1.00 93.50 83 GLU A O 1
ATOM 703 N N . GLN A 1 84 ? 1.480 -11.224 10.634 1.00 91.62 84 GLN A N 1
ATOM 704 C CA . GLN A 1 84 ? 1.314 -12.605 10.152 1.00 91.62 84 GLN A CA 1
ATOM 705 C C . GLN A 1 84 ? 0.459 -12.679 8.892 1.00 91.62 84 GLN A C 1
ATOM 707 O O . GLN A 1 84 ? 0.676 -13.523 8.027 1.00 91.62 84 GLN A O 1
ATOM 712 N N . LEU A 1 85 ? -0.549 -11.816 8.821 1.00 88.06 85 LEU A N 1
ATOM 713 C CA . LEU A 1 85 ? -1.439 -11.724 7.686 1.00 88.06 85 LEU A CA 1
ATOM 714 C C . LEU A 1 85 ? -0.808 -10.981 6.509 1.00 88.06 85 LEU A C 1
ATOM 716 O O . LEU A 1 85 ? -1.398 -11.026 5.443 1.00 88.06 85 LEU A O 1
ATOM 720 N N . GLY A 1 86 ? 0.350 -10.331 6.655 1.00 89.75 86 GLY A N 1
ATOM 721 C CA . GLY A 1 86 ? 0.996 -9.557 5.591 1.00 89.75 86 GLY A CA 1
ATOM 722 C C . GLY A 1 86 ? 0.302 -8.228 5.282 1.00 89.75 86 GLY A C 1
ATOM 723 O O . GLY A 1 86 ? 0.469 -7.687 4.196 1.00 89.75 86 GLY A O 1
ATOM 724 N N . VAL A 1 87 ? -0.517 -7.720 6.207 1.00 91.31 87 VAL A N 1
ATOM 725 C CA . VAL A 1 87 ? -1.092 -6.367 6.122 1.00 91.31 87 VAL A CA 1
ATOM 726 C C . VAL A 1 87 ? -0.050 -5.324 6.525 1.00 91.31 87 VAL A C 1
ATOM 728 O O . VAL A 1 87 ? -0.007 -4.244 5.945 1.00 91.31 87 VAL A O 1
ATOM 731 N N . LEU A 1 88 ? 0.784 -5.662 7.511 1.00 93.19 88 LEU A N 1
ATOM 732 C CA . LEU A 1 88 ? 1.951 -4.882 7.914 1.00 93.19 88 LEU A CA 1
ATOM 733 C C . LEU A 1 88 ? 3.221 -5.627 7.504 1.00 93.19 88 LEU A C 1
ATOM 735 O O . LEU A 1 88 ? 3.279 -6.854 7.615 1.00 93.19 88 LEU A O 1
ATOM 739 N N . ALA A 1 89 ? 4.246 -4.889 7.085 1.00 92.25 89 ALA A N 1
ATOM 740 C CA . ALA A 1 89 ? 5.529 -5.435 6.643 1.00 92.25 89 ALA A CA 1
ATOM 741 C C . ALA A 1 89 ? 6.728 -4.778 7.365 1.00 92.25 89 ALA A C 1
ATOM 743 O O . ALA A 1 89 ? 7.627 -4.218 6.722 1.00 92.25 89 ALA A O 1
ATOM 744 N N . PRO A 1 90 ? 6.796 -4.851 8.711 1.00 94.12 90 PRO A N 1
ATOM 745 C CA . PRO A 1 90 ? 7.917 -4.291 9.452 1.00 94.12 90 PRO A CA 1
ATOM 746 C C . PRO A 1 90 ? 9.219 -5.045 9.172 1.00 94.12 90 PRO A C 1
ATOM 748 O O . PRO A 1 90 ? 9.233 -6.248 8.914 1.00 94.12 90 PRO A O 1
ATOM 751 N N . ASN A 1 91 ? 10.343 -4.351 9.342 1.00 90.94 91 ASN A N 1
ATOM 752 C CA . ASN A 1 91 ? 11.670 -4.963 9.367 1.00 90.94 91 ASN A CA 1
ATOM 753 C C . ASN A 1 91 ? 12.318 -4.826 10.757 1.00 90.94 91 ASN A C 1
ATOM 755 O O . ASN A 1 91 ? 11.674 -4.420 11.729 1.00 90.94 91 ASN A O 1
ATOM 759 N N . ALA A 1 92 ? 13.610 -5.150 10.870 1.00 89.94 92 ALA A N 1
ATOM 760 C CA . ALA A 1 92 ? 14.352 -5.053 12.131 1.00 89.94 92 ALA A CA 1
ATOM 761 C C . ALA A 1 92 ? 14.347 -3.637 12.750 1.00 89.94 92 ALA A C 1
ATOM 763 O O . ALA A 1 92 ? 14.478 -3.498 13.964 1.00 89.94 92 ALA A O 1
ATOM 764 N N . ARG A 1 93 ? 14.174 -2.585 11.936 1.00 90.88 93 ARG A N 1
ATOM 765 C CA . ARG A 1 93 ? 14.089 -1.184 12.383 1.00 90.88 93 ARG A CA 1
ATOM 766 C C . ARG A 1 93 ? 12.667 -0.751 12.754 1.00 90.88 93 ARG A C 1
ATOM 768 O O . ARG A 1 93 ? 12.495 0.324 13.323 1.00 90.88 93 ARG A O 1
ATOM 775 N N . GLY A 1 94 ? 11.668 -1.590 12.488 1.00 94.25 94 GLY A N 1
ATOM 776 C CA . GLY A 1 94 ? 10.261 -1.336 12.774 1.00 94.25 94 GLY A CA 1
ATOM 777 C C . GLY A 1 94 ? 9.436 -1.074 11.518 1.00 94.25 94 GLY A C 1
ATOM 778 O O . GLY A 1 94 ? 9.714 -1.618 10.448 1.00 94.25 94 GLY A O 1
ATOM 779 N N . TYR A 1 95 ? 8.405 -0.257 11.678 1.00 95.75 95 TYR A N 1
ATOM 780 C CA . TYR A 1 95 ? 7.345 -0.009 10.706 1.00 95.75 95 TYR A CA 1
ATOM 781 C C . TYR A 1 95 ? 7.700 1.145 9.773 1.00 95.75 95 TYR A C 1
ATOM 783 O O . TYR A 1 95 ? 8.280 2.139 10.221 1.00 95.75 95 TYR A O 1
ATOM 791 N N . ASP A 1 96 ? 7.373 1.018 8.489 1.00 93.94 96 ASP A N 1
ATOM 792 C CA . ASP A 1 96 ? 7.496 2.129 7.544 1.00 93.94 96 ASP A CA 1
ATOM 793 C C . ASP A 1 96 ? 6.317 3.118 7.647 1.00 93.94 96 ASP A C 1
ATOM 795 O O . ASP A 1 96 ? 5.445 3.003 8.510 1.00 93.94 96 ASP A O 1
ATOM 799 N N . ARG A 1 97 ? 6.312 4.151 6.798 1.00 91.19 97 ARG A N 1
ATOM 800 C CA . ARG A 1 97 ? 5.265 5.184 6.805 1.00 91.19 97 ARG A CA 1
ATOM 801 C C . ARG A 1 97 ? 3.871 4.613 6.522 1.00 91.19 97 ARG A C 1
ATOM 803 O O . ARG A 1 97 ? 2.906 5.084 7.124 1.00 91.19 97 ARG A O 1
ATOM 810 N N . ASP A 1 98 ? 3.760 3.655 5.606 1.00 90.75 98 ASP A N 1
ATOM 811 C CA . ASP A 1 98 ? 2.472 3.088 5.208 1.00 90.75 98 ASP A CA 1
ATOM 812 C C . ASP A 1 98 ? 1.967 2.111 6.281 1.00 90.75 98 ASP A C 1
ATOM 814 O O . ASP A 1 98 ? 0.793 2.170 6.645 1.00 90.75 98 ASP A O 1
ATOM 818 N N . ASP A 1 99 ? 2.860 1.315 6.883 1.00 94.44 99 ASP A N 1
ATOM 819 C CA . ASP A 1 99 ? 2.551 0.497 8.063 1.00 94.44 99 ASP A CA 1
ATOM 820 C C . ASP A 1 99 ? 1.965 1.357 9.198 1.00 94.44 99 ASP A C 1
ATOM 822 O O . ASP A 1 99 ? 0.929 1.034 9.781 1.00 94.44 99 ASP A O 1
ATOM 826 N N . VAL A 1 100 ? 2.612 2.487 9.507 1.00 95.00 100 VAL A N 1
ATOM 827 C CA . VAL A 1 100 ? 2.169 3.409 10.565 1.00 95.00 100 VAL A CA 1
ATOM 828 C C . VAL A 1 100 ? 0.813 4.028 10.229 1.00 95.00 100 VAL A C 1
ATOM 830 O O . VAL A 1 100 ? -0.035 4.136 11.115 1.00 95.00 100 VAL A O 1
ATOM 833 N N . ALA A 1 101 ? 0.569 4.389 8.966 1.00 92.00 101 ALA A N 1
ATOM 834 C CA . ALA A 1 101 ? -0.727 4.908 8.530 1.00 92.00 101 ALA A CA 1
ATOM 835 C C . ALA A 1 101 ? -1.852 3.869 8.700 1.00 92.00 101 ALA A C 1
ATOM 837 O O . ALA A 1 101 ? -2.947 4.216 9.147 1.00 92.00 101 ALA A O 1
ATOM 838 N N . ILE A 1 102 ? -1.578 2.591 8.406 1.00 92.00 102 ILE A N 1
ATOM 839 C CA . ILE A 1 102 ? -2.520 1.485 8.636 1.00 92.00 102 ILE A CA 1
ATOM 840 C C . ILE A 1 102 ? -2.799 1.324 10.135 1.00 92.00 102 ILE A C 1
ATOM 842 O O . ILE A 1 102 ? -3.961 1.253 10.542 1.00 92.00 102 ILE A O 1
ATOM 846 N N . ILE A 1 103 ? -1.755 1.306 10.969 1.00 93.19 103 ILE A N 1
ATOM 847 C CA . ILE A 1 103 ? -1.887 1.169 12.427 1.00 93.19 103 ILE A CA 1
ATOM 848 C C . ILE A 1 103 ? -2.713 2.318 13.012 1.00 93.19 103 ILE A C 1
ATOM 850 O O . ILE A 1 103 ? -3.632 2.087 13.801 1.00 93.19 103 ILE A O 1
ATOM 854 N N . GLU A 1 104 ? -2.424 3.551 12.601 1.00 92.81 104 GLU A N 1
ATOM 855 C CA . GLU A 1 104 ? -3.152 4.735 13.042 1.00 92.81 104 GLU A CA 1
ATOM 856 C C . GLU A 1 104 ? -4.631 4.675 12.631 1.00 92.81 104 GLU A C 1
ATOM 858 O O . GLU A 1 104 ? -5.511 4.951 13.450 1.00 92.81 104 GLU A O 1
ATOM 863 N N . ALA A 1 105 ? -4.926 4.278 11.388 1.00 89.31 105 ALA A N 1
ATOM 864 C CA . ALA A 1 105 ? -6.298 4.122 10.915 1.00 89.31 105 ALA A CA 1
ATOM 865 C C . ALA A 1 105 ? -7.070 3.088 11.750 1.00 89.31 105 ALA A C 1
ATOM 867 O O . ALA A 1 105 ? -8.177 3.375 12.206 1.00 89.31 105 ALA A O 1
ATOM 868 N N . ILE A 1 106 ? -6.475 1.921 12.014 1.00 87.25 106 ILE A N 1
ATOM 869 C CA . ILE A 1 106 ? -7.097 0.869 12.833 1.00 87.25 106 ILE A CA 1
ATOM 870 C C . ILE A 1 106 ? -7.310 1.354 14.272 1.00 87.25 106 ILE A C 1
ATOM 872 O O . ILE A 1 106 ? -8.384 1.142 14.835 1.00 87.25 106 ILE A O 1
ATOM 876 N N . SER A 1 107 ? -6.332 2.049 14.861 1.00 88.00 107 SER A N 1
ATOM 877 C CA . SER A 1 107 ? -6.474 2.628 16.203 1.00 88.00 107 SER A CA 1
ATOM 878 C C . SER A 1 107 ? -7.648 3.616 16.268 1.00 88.00 107 SER A C 1
ATOM 880 O O . SER A 1 107 ? -8.479 3.525 17.174 1.00 88.00 107 SER A O 1
ATOM 882 N N . ARG A 1 108 ? -7.801 4.491 15.261 1.00 87.06 108 ARG A N 1
ATOM 883 C CA . ARG A 1 108 ? -8.940 5.422 15.163 1.00 87.06 108 ARG A CA 1
ATOM 884 C C . ARG A 1 108 ? -10.280 4.711 14.997 1.00 87.06 108 ARG A C 1
ATOM 886 O O . ARG A 1 108 ? -11.252 5.123 15.625 1.00 87.06 108 ARG A O 1
ATOM 893 N N . PHE A 1 109 ? -10.349 3.656 14.183 1.00 82.06 109 PHE A N 1
ATOM 894 C CA . PHE A 1 109 ? -11.573 2.863 14.034 1.00 82.06 109 PHE A CA 1
ATOM 895 C C . PHE A 1 109 ? -12.027 2.292 15.378 1.00 82.06 109 PHE A C 1
ATOM 897 O O . PHE A 1 109 ? -13.191 2.444 15.750 1.00 82.06 109 PHE A O 1
ATOM 904 N N . ARG A 1 110 ? -11.097 1.714 16.142 1.00 79.00 110 ARG A N 1
ATOM 905 C CA . ARG A 1 110 ? -11.401 1.146 17.459 1.00 79.00 110 ARG A CA 1
ATOM 906 C C . ARG A 1 110 ? -11.854 2.203 18.458 1.00 79.00 110 ARG A C 1
ATOM 908 O O . ARG A 1 110 ? -12.884 2.014 19.092 1.00 79.00 110 ARG A O 1
ATOM 915 N N . ALA A 1 111 ? -11.171 3.347 18.519 1.00 81.88 111 ALA A N 1
ATOM 916 C CA . ALA A 1 111 ? -11.605 4.478 19.346 1.00 81.88 111 ALA A CA 1
ATOM 917 C C . ALA A 1 111 ? -13.002 5.008 18.954 1.00 81.88 111 ALA A C 1
ATOM 919 O O . ALA A 1 111 ? -13.715 5.560 19.788 1.00 81.88 111 ALA A O 1
ATOM 920 N N . GLY A 1 112 ? -13.408 4.825 17.693 1.00 74.88 112 GLY A N 1
ATOM 921 C CA . GLY A 1 112 ? -14.740 5.149 17.178 1.00 74.88 112 GLY A CA 1
ATOM 922 C C . GLY A 1 112 ? -15.815 4.081 17.424 1.00 74.88 112 GLY A C 1
ATOM 923 O O . GLY A 1 112 ? -16.915 4.222 16.892 1.00 74.88 112 GLY A O 1
ATOM 924 N N . GLY A 1 113 ? -15.517 3.022 18.185 1.00 71.69 113 GLY A N 1
ATOM 925 C CA . GLY A 1 113 ? -16.460 1.956 18.538 1.00 71.69 113 GLY A CA 1
ATOM 926 C C . GLY A 1 113 ? -16.511 0.780 17.558 1.00 71.69 113 GLY A C 1
ATOM 927 O O . GLY A 1 113 ? -17.356 -0.096 17.719 1.00 71.69 113 GLY A O 1
ATOM 928 N N . TYR A 1 114 ? -15.621 0.725 16.559 1.00 67.44 114 TYR A N 1
ATOM 929 C CA . TYR A 1 114 ? -15.473 -0.432 15.667 1.00 67.44 114 TYR A CA 1
ATOM 930 C C . TYR A 1 114 ? -14.647 -1.517 16.365 1.00 67.44 114 TYR A C 1
ATOM 932 O O . TYR A 1 114 ? -13.457 -1.694 16.102 1.00 67.44 114 TYR A O 1
ATOM 940 N N . GLU A 1 115 ? -15.277 -2.205 17.313 1.00 67.94 115 GLU A N 1
ATOM 941 C CA . GLU A 1 115 ? -14.647 -3.239 18.134 1.00 67.94 115 GLU A CA 1
ATOM 942 C C . GLU A 1 115 ? -15.022 -4.656 17.674 1.00 67.94 115 GLU A C 1
ATOM 944 O O . GLU A 1 115 ? -16.078 -4.886 17.079 1.00 67.94 115 GLU A O 1
ATOM 949 N N . GLU A 1 116 ? -14.187 -5.638 18.027 1.00 65.50 116 GLU A N 1
ATOM 950 C CA . GLU A 1 116 ? -14.439 -7.059 17.731 1.00 65.50 116 GLU A CA 1
ATOM 951 C C . GLU A 1 116 ? -15.779 -7.544 18.298 1.00 65.50 116 GLU A C 1
ATOM 953 O O . GLU A 1 116 ? -16.437 -8.387 17.689 1.00 65.50 116 GLU A O 1
ATOM 958 N N . ALA A 1 117 ? -16.229 -6.959 19.413 1.00 60.06 117 ALA A N 1
ATOM 959 C CA . ALA A 1 117 ? -17.502 -7.274 20.056 1.00 60.06 117 ALA A CA 1
ATOM 960 C C . ALA A 1 117 ? -18.728 -7.042 19.151 1.00 60.06 117 ALA A C 1
ATOM 962 O O . ALA A 1 117 ? -19.747 -7.708 19.326 1.00 60.06 117 ALA A O 1
ATOM 963 N N . ILE A 1 118 ? -18.634 -6.138 18.171 1.00 56.38 118 ILE A N 1
ATOM 964 C CA . ILE A 1 118 ? -19.693 -5.871 17.183 1.00 56.38 118 ILE A CA 1
ATOM 965 C C . ILE A 1 118 ? -19.340 -6.408 15.784 1.00 56.38 118 ILE A C 1
ATOM 967 O O . ILE A 1 118 ? -19.994 -6.066 14.800 1.00 56.38 118 ILE A O 1
ATOM 971 N N . GLY A 1 119 ? -18.325 -7.275 15.695 1.00 58.84 119 GLY A N 1
ATOM 972 C CA . GLY A 1 119 ? -17.948 -7.997 14.481 1.00 58.84 119 GLY A CA 1
ATOM 973 C C . GLY A 1 119 ? -16.868 -7.336 13.623 1.00 58.84 119 GLY A C 1
ATOM 974 O O . GLY A 1 119 ? -16.550 -7.892 12.575 1.00 58.84 119 GLY A O 1
ATOM 975 N N . PHE A 1 120 ? -16.286 -6.206 14.051 1.00 66.00 120 PHE A N 1
ATOM 976 C CA . PHE A 1 120 ? -15.159 -5.581 13.351 1.00 66.00 120 PHE A CA 1
ATOM 977 C C . PHE A 1 120 ? -13.840 -6.200 13.799 1.00 66.00 120 PHE A C 1
ATOM 979 O O . PHE A 1 120 ? -13.383 -5.992 14.920 1.00 66.00 120 PHE A O 1
ATOM 986 N N . THR A 1 121 ? -13.225 -6.978 12.918 1.00 70.25 121 THR A N 1
ATOM 987 C CA . THR A 1 121 ? -12.018 -7.755 13.215 1.00 70.25 121 THR A CA 1
ATOM 988 C C . THR A 1 121 ? -10.870 -7.352 12.299 1.00 70.25 121 THR A C 1
ATOM 990 O O . THR A 1 121 ? -11.062 -6.726 11.259 1.00 70.25 121 THR A O 1
ATOM 993 N N . VAL A 1 122 ? -9.656 -7.801 12.617 1.00 67.25 122 VAL A N 1
ATOM 994 C CA . VAL A 1 122 ? -8.501 -7.706 11.701 1.00 67.25 122 VAL A CA 1
ATOM 995 C C . VAL A 1 122 ? -8.758 -8.326 10.318 1.00 67.25 122 VAL A C 1
ATOM 997 O O . VAL A 1 122 ? -8.087 -7.966 9.352 1.00 67.25 122 VAL A O 1
ATOM 1000 N N . TYR A 1 123 ? -9.744 -9.225 10.194 1.00 67.19 123 TYR A N 1
ATOM 1001 C CA . TYR A 1 123 ? -10.149 -9.807 8.913 1.00 67.19 123 TYR A CA 1
ATOM 1002 C C . TYR A 1 123 ? -10.906 -8.816 8.019 1.00 67.19 123 TYR A C 1
ATOM 1004 O O . TYR A 1 123 ? -10.965 -9.022 6.809 1.00 67.19 123 TYR A O 1
ATOM 1012 N N . ASP A 1 124 ? -11.442 -7.71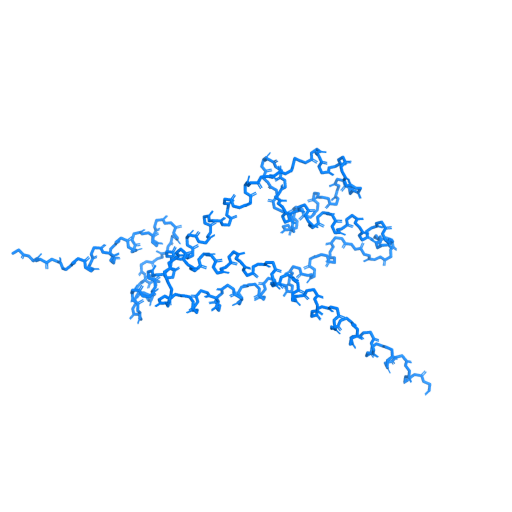9 8.556 1.00 73.88 124 ASP A N 1
ATOM 1013 C CA . ASP A 1 124 ? -12.028 -6.669 7.720 1.00 73.88 124 ASP A CA 1
ATOM 1014 C C . ASP A 1 124 ? -10.957 -5.930 6.922 1.00 73.88 124 ASP A C 1
ATOM 1016 O O . ASP A 1 124 ? -11.183 -5.595 5.761 1.00 73.88 124 ASP A O 1
ATOM 1020 N N . THR A 1 125 ? -9.753 -5.773 7.479 1.00 76.12 125 THR A N 1
ATOM 1021 C CA . THR A 1 125 ? -8.609 -5.210 6.751 1.00 76.12 125 THR A CA 1
ATOM 1022 C C . THR A 1 125 ? -8.167 -6.118 5.602 1.00 76.12 125 THR A C 1
ATOM 1024 O O . THR A 1 125 ? -7.814 -5.626 4.530 1.00 76.12 125 THR A O 1
ATOM 1027 N N . LEU A 1 126 ? -8.258 -7.442 5.778 1.00 81.00 126 LEU A N 1
ATOM 1028 C CA . LEU A 1 126 ? -7.960 -8.402 4.710 1.00 81.00 126 LEU A CA 1
ATOM 1029 C C . LEU A 1 126 ? -8.886 -8.240 3.509 1.00 81.00 126 LEU A C 1
ATOM 1031 O O . LEU A 1 126 ? -8.416 -8.304 2.382 1.00 81.00 126 LEU A O 1
ATOM 1035 N N . ARG A 1 127 ? -10.176 -7.956 3.729 1.00 83.50 127 ARG A N 1
ATOM 1036 C CA . ARG A 1 127 ? -11.128 -7.741 2.626 1.00 83.50 127 ARG A CA 1
ATOM 1037 C C . ARG A 1 127 ? -10.698 -6.595 1.717 1.00 83.50 127 ARG A C 1
ATOM 1039 O O . ARG A 1 127 ? -10.848 -6.698 0.504 1.00 83.50 127 ARG A O 1
ATOM 1046 N N . TYR A 1 128 ? -10.169 -5.515 2.294 1.00 85.50 128 TYR A N 1
ATOM 1047 C CA . TYR A 1 128 ? -9.639 -4.406 1.505 1.00 85.50 128 TYR A CA 1
ATOM 1048 C C . TYR A 1 128 ? -8.392 -4.825 0.742 1.00 85.50 128 TYR A C 1
ATOM 1050 O O . TYR A 1 128 ? -8.313 -4.555 -0.450 1.00 85.50 128 TYR A O 1
ATOM 1058 N N . ARG A 1 129 ? -7.446 -5.510 1.393 1.00 86.50 129 ARG A N 1
ATOM 1059 C CA . ARG A 1 129 ? -6.231 -5.980 0.723 1.00 86.50 129 ARG A CA 1
ATOM 1060 C C . ARG A 1 129 ? -6.559 -6.913 -0.441 1.00 86.50 129 ARG A C 1
ATOM 1062 O O . ARG A 1 129 ? -6.134 -6.636 -1.551 1.00 86.50 129 ARG A O 1
ATOM 1069 N N . ASP A 1 130 ? -7.351 -7.953 -0.204 1.00 89.44 130 ASP A N 1
ATOM 1070 C CA . ASP A 1 130 ? -7.679 -8.968 -1.210 1.00 89.44 130 ASP A CA 1
ATOM 1071 C C . ASP A 1 130 ? -8.458 -8.364 -2.399 1.00 89.44 130 ASP A C 1
ATOM 1073 O O . ASP A 1 130 ? -8.381 -8.860 -3.520 1.00 89.44 130 ASP A O 1
ATOM 1077 N N . ALA A 1 131 ? -9.196 -7.269 -2.179 1.00 90.38 131 ALA A N 1
ATOM 1078 C CA . ALA A 1 131 ? -9.862 -6.522 -3.245 1.00 90.38 131 ALA A CA 1
ATOM 1079 C C . ALA A 1 131 ? -8.933 -5.534 -3.974 1.00 90.38 131 ALA A C 1
ATOM 1081 O O . ALA A 1 131 ? -9.128 -5.279 -5.162 1.00 90.38 131 ALA A O 1
ATOM 1082 N N . LEU A 1 132 ? -7.958 -4.950 -3.272 1.00 90.69 132 LEU A N 1
ATOM 1083 C CA . LEU A 1 132 ? -7.026 -3.963 -3.820 1.00 90.69 132 LEU A CA 1
ATOM 1084 C C . LEU A 1 132 ? -5.852 -4.606 -4.554 1.00 90.69 132 LEU A C 1
ATOM 1086 O O . LEU A 1 132 ? -5.394 -4.038 -5.534 1.00 90.69 132 LEU A O 1
ATOM 1090 N N . GLU A 1 133 ? -5.378 -5.772 -4.124 1.00 90.75 133 GLU A N 1
ATOM 1091 C CA . GLU A 1 133 ? -4.253 -6.484 -4.739 1.00 90.75 133 GLU A CA 1
ATOM 1092 C C . GLU A 1 133 ? -4.409 -6.660 -6.264 1.00 90.75 133 GLU A C 1
ATOM 1094 O O . GLU A 1 133 ? -3.554 -6.157 -6.995 1.00 90.75 133 GLU A O 1
ATOM 1099 N N . PRO A 1 134 ? -5.523 -7.209 -6.796 1.00 93.12 134 PRO A N 1
ATOM 1100 C CA . PRO A 1 134 ? -5.693 -7.318 -8.246 1.00 93.12 134 PRO A CA 1
ATOM 1101 C C . PRO A 1 134 ? -5.798 -5.956 -8.950 1.00 93.12 134 PRO A C 1
ATOM 1103 O O . PRO A 1 134 ? -5.425 -5.837 -10.118 1.00 93.12 134 PRO A O 1
ATOM 1106 N N . LEU A 1 135 ? -6.303 -4.924 -8.262 1.00 90.88 135 LEU A N 1
ATOM 1107 C CA . LEU A 1 135 ? -6.363 -3.569 -8.808 1.00 90.88 135 LEU A CA 1
ATOM 1108 C C . LEU A 1 135 ? -4.955 -2.975 -8.931 1.00 90.88 135 LEU A C 1
ATOM 1110 O O . LEU A 1 135 ? -4.621 -2.435 -9.981 1.00 90.88 135 LEU A O 1
ATOM 1114 N N . VAL A 1 136 ? -4.126 -3.115 -7.896 1.00 90.81 136 VAL A N 1
ATOM 1115 C CA . VAL A 1 136 ? -2.743 -2.622 -7.887 1.00 90.81 136 VAL A CA 1
ATOM 1116 C C . VAL A 1 136 ? -1.905 -3.340 -8.945 1.00 90.81 136 VAL A C 1
ATOM 1118 O O . VAL A 1 136 ? -1.153 -2.685 -9.667 1.00 90.81 136 VAL A O 1
ATOM 1121 N N . ASP A 1 137 ? -2.072 -4.653 -9.110 1.00 89.50 137 ASP A N 1
ATOM 1122 C CA . ASP A 1 137 ? -1.401 -5.413 -10.172 1.00 89.50 137 ASP A CA 1
ATOM 1123 C C . ASP A 1 137 ? -1.746 -4.869 -11.566 1.00 89.50 137 ASP A C 1
ATOM 1125 O O . ASP A 1 137 ? -0.875 -4.687 -12.428 1.00 89.50 137 ASP A O 1
ATOM 1129 N N . GLU A 1 138 ? -3.024 -4.565 -11.797 1.00 91.06 138 GLU A N 1
ATOM 1130 C CA . GLU A 1 138 ? -3.464 -3.953 -13.044 1.00 91.06 138 GLU A CA 1
ATOM 1131 C C . GLU A 1 138 ? -2.925 -2.525 -13.213 1.00 91.06 138 GLU A C 1
ATOM 1133 O O . GLU A 1 138 ? -2.460 -2.179 -14.303 1.00 91.06 138 GLU A O 1
ATOM 1138 N N . GLU A 1 139 ? -2.932 -1.713 -12.156 1.00 89.25 139 GLU A N 1
ATOM 1139 C CA . GLU A 1 139 ? -2.391 -0.353 -12.157 1.00 89.25 139 GLU A CA 1
ATOM 1140 C C . GLU A 1 139 ? -0.907 -0.343 -12.527 1.00 89.25 139 GLU A C 1
ATOM 1142 O O . GLU A 1 139 ? -0.512 0.388 -13.441 1.00 89.25 139 GLU A O 1
ATOM 1147 N N . VAL A 1 140 ? -0.095 -1.189 -11.884 1.00 86.44 140 VAL A N 1
ATOM 1148 C CA . VAL A 1 140 ? 1.341 -1.322 -12.164 1.00 86.44 140 VAL A CA 1
ATOM 1149 C C . VAL A 1 140 ? 1.560 -1.741 -13.614 1.00 86.44 140 VAL A C 1
ATOM 1151 O O . VAL A 1 140 ? 2.326 -1.094 -14.332 1.00 86.44 140 VAL A O 1
ATOM 1154 N N . ARG A 1 141 ? 0.841 -2.763 -14.091 1.00 85.75 141 ARG A N 1
ATOM 1155 C CA . ARG A 1 141 ? 0.944 -3.244 -15.476 1.00 85.75 141 ARG A CA 1
ATOM 1156 C C . ARG A 1 141 ? 0.612 -2.150 -16.492 1.00 85.75 141 ARG A C 1
ATOM 1158 O O . ARG A 1 141 ? 1.368 -1.934 -17.440 1.00 85.75 141 ARG A O 1
ATOM 1165 N N . VAL A 1 142 ? -0.516 -1.461 -16.313 1.00 87.88 142 VAL A N 1
ATOM 1166 C CA . VAL A 1 142 ? -0.971 -0.390 -17.215 1.00 87.88 142 VAL A CA 1
ATOM 1167 C C . VAL A 1 142 ? 0.003 0.782 -17.201 1.00 87.88 142 VAL A C 1
ATOM 1169 O O . VAL A 1 142 ? 0.276 1.382 -18.243 1.00 87.88 142 VAL A O 1
ATOM 1172 N N . LEU A 1 143 ? 0.527 1.122 -16.029 1.00 86.06 143 LEU A N 1
ATOM 1173 C CA . LEU A 1 143 ? 1.447 2.231 -15.871 1.00 86.06 143 LEU A CA 1
ATOM 1174 C C . LEU A 1 143 ? 2.796 1.931 -16.540 1.00 86.06 143 LEU A C 1
ATOM 1176 O O . LEU A 1 143 ? 3.275 2.756 -17.321 1.00 86.06 143 LEU A O 1
ATOM 1180 N N . LEU A 1 144 ? 3.370 0.745 -16.317 1.00 83.19 144 LEU A N 1
ATOM 1181 C CA . LEU A 1 144 ? 4.621 0.323 -16.956 1.00 83.19 144 LEU A CA 1
ATOM 1182 C C . LEU A 1 144 ? 4.493 0.280 -18.483 1.00 83.19 144 LEU A C 1
ATOM 1184 O O . LEU A 1 144 ? 5.339 0.841 -19.177 1.00 83.19 144 LEU A O 1
ATOM 1188 N N . ASP A 1 145 ? 3.409 -0.295 -19.014 1.00 83.56 145 ASP A N 1
ATOM 1189 C CA . ASP A 1 145 ? 3.158 -0.358 -20.461 1.00 83.56 145 ASP A CA 1
ATOM 1190 C C . ASP A 1 145 ? 3.065 1.038 -21.104 1.00 83.56 145 ASP A C 1
ATOM 1192 O O . ASP A 1 145 ? 3.546 1.261 -22.222 1.00 83.56 145 ASP A O 1
ATOM 1196 N N . ARG A 1 146 ? 2.484 2.006 -20.380 1.00 85.06 146 ARG A N 1
ATOM 1197 C CA . ARG A 1 146 ? 2.326 3.389 -20.850 1.00 85.06 146 ARG A CA 1
ATOM 1198 C C . ARG A 1 146 ? 3.608 4.205 -20.782 1.00 85.06 146 ARG A C 1
ATOM 1200 O O . ARG A 1 146 ? 3.774 5.075 -21.637 1.00 85.06 146 ARG A O 1
ATOM 1207 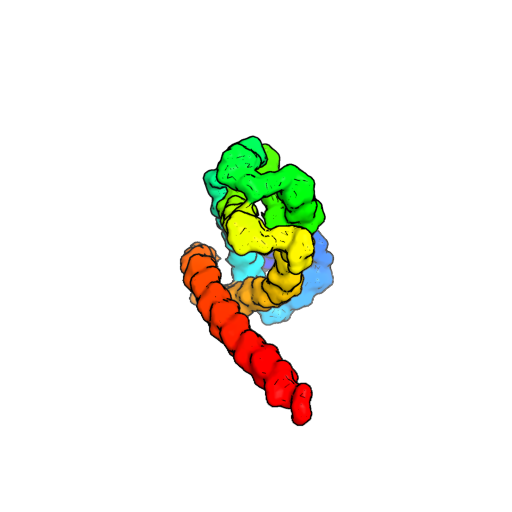N N . LEU A 1 147 ? 4.464 3.978 -19.789 1.00 84.38 147 LEU A N 1
ATOM 1208 C CA . LEU A 1 147 ? 5.701 4.742 -19.609 1.00 84.38 147 LEU A CA 1
ATOM 1209 C C . LEU A 1 147 ? 6.869 4.156 -20.408 1.00 84.38 147 LEU A C 1
ATOM 1211 O O . LEU A 1 147 ? 7.706 4.908 -20.915 1.00 84.38 147 LEU A O 1
ATOM 1215 N N . ALA A 1 148 ? 6.907 2.834 -20.577 1.00 76.19 148 ALA A N 1
ATOM 1216 C CA . ALA A 1 148 ? 7.985 2.152 -21.275 1.00 76.19 148 ALA A CA 1
ATOM 1217 C C . ALA A 1 148 ? 8.137 2.638 -22.724 1.00 76.19 148 ALA A C 1
ATOM 1219 O O . ALA A 1 148 ? 7.234 2.516 -23.552 1.00 76.19 148 ALA A O 1
ATOM 1220 N N . GLY A 1 149 ? 9.316 3.186 -23.031 1.00 73.06 149 GLY A N 1
ATOM 1221 C CA . GLY A 1 149 ? 9.662 3.686 -24.363 1.00 73.06 149 GLY A CA 1
ATOM 1222 C C . GLY A 1 149 ? 9.060 5.047 -24.729 1.00 73.06 149 GLY A C 1
ATOM 1223 O O . GLY A 1 149 ? 9.331 5.526 -25.825 1.00 73.06 149 GLY A O 1
ATOM 1224 N N . LYS A 1 150 ? 8.279 5.683 -23.841 1.00 80.75 150 LYS A N 1
ATOM 1225 C CA . LYS A 1 150 ? 7.706 7.027 -24.071 1.00 80.75 150 LYS A CA 1
ATOM 1226 C C . LYS A 1 150 ? 8.355 8.122 -23.234 1.00 80.75 150 LYS A C 1
ATOM 1228 O O . LYS A 1 150 ? 8.331 9.283 -23.630 1.00 80.75 150 LYS A O 1
ATOM 1233 N N . VAL A 1 151 ? 8.906 7.760 -22.084 1.00 83.44 151 VAL A N 1
ATOM 1234 C CA . VAL A 1 151 ? 9.640 8.658 -21.191 1.00 83.44 151 VAL A CA 1
ATOM 1235 C C . VAL A 1 151 ? 10.940 7.990 -20.760 1.00 83.44 151 VAL A C 1
ATOM 1237 O O . VAL A 1 151 ? 11.047 6.761 -20.768 1.00 83.44 151 VAL A O 1
ATOM 1240 N N . ASP A 1 152 ? 11.935 8.794 -20.398 1.00 82.94 152 ASP A N 1
ATOM 1241 C CA . ASP A 1 152 ? 13.131 8.288 -19.737 1.00 82.94 152 ASP A CA 1
ATOM 1242 C C . ASP A 1 152 ? 12.798 7.757 -18.333 1.00 82.94 152 ASP A C 1
ATOM 1244 O O . ASP A 1 152 ? 11.745 8.043 -17.752 1.00 82.94 152 ASP A O 1
ATOM 1248 N N . VAL A 1 153 ? 13.706 6.950 -17.788 1.00 77.69 153 VAL A N 1
ATOM 1249 C CA . VAL A 1 153 ? 13.451 6.217 -16.546 1.00 77.69 153 VAL A CA 1
ATOM 1250 C C . VAL A 1 153 ? 13.374 7.150 -15.332 1.00 77.69 153 VAL A C 1
ATOM 1252 O O . VAL A 1 153 ? 12.555 6.917 -14.446 1.00 77.69 153 VAL A O 1
ATOM 1255 N N . ASP A 1 154 ? 14.158 8.233 -15.298 1.00 80.88 154 ASP A N 1
ATOM 1256 C CA . ASP A 1 154 ? 14.102 9.211 -14.203 1.00 80.88 154 ASP A CA 1
ATOM 1257 C C . ASP A 1 154 ? 12.749 9.916 -14.167 1.00 80.88 154 ASP A C 1
ATOM 1259 O O . ASP A 1 154 ? 12.112 10.029 -13.114 1.00 80.88 154 ASP A O 1
ATOM 1263 N N . ARG A 1 155 ? 12.269 10.336 -15.339 1.00 85.19 155 ARG A N 1
ATOM 1264 C CA . ARG A 1 155 ? 10.960 10.961 -15.479 1.00 85.19 155 ARG A CA 1
ATOM 1265 C C . ARG A 1 155 ? 9.829 9.996 -15.143 1.00 85.19 155 ARG A C 1
ATOM 1267 O O . ARG A 1 155 ? 8.867 10.406 -14.495 1.00 85.19 155 ARG A O 1
ATOM 1274 N N . ALA A 1 156 ? 9.933 8.734 -15.549 1.00 84.19 156 ALA A N 1
ATOM 1275 C CA . ALA A 1 156 ? 8.947 7.707 -15.229 1.00 84.19 156 ALA A CA 1
ATOM 1276 C C . ALA A 1 156 ? 8.826 7.476 -13.714 1.00 84.19 156 ALA A C 1
ATOM 1278 O O . ALA A 1 156 ? 7.718 7.504 -13.178 1.00 84.19 156 ALA A O 1
ATOM 1279 N N . VAL A 1 157 ? 9.959 7.340 -13.016 1.00 83.25 157 VAL A N 1
ATOM 1280 C CA . VAL A 1 157 ? 10.009 7.244 -11.549 1.00 83.25 157 VAL A CA 1
ATOM 1281 C C . VAL A 1 157 ? 9.349 8.465 -10.908 1.00 83.25 157 VAL A C 1
ATOM 1283 O O . VAL A 1 157 ? 8.509 8.314 -10.025 1.00 83.25 157 VAL A O 1
ATOM 1286 N N . GLN A 1 158 ? 9.662 9.676 -11.380 1.00 85.19 158 GLN A N 1
ATOM 1287 C CA . GLN A 1 158 ? 9.059 10.901 -10.850 1.00 85.19 158 GLN A CA 1
ATOM 1288 C C . GLN A 1 158 ? 7.533 10.925 -11.025 1.00 85.19 158 GLN A C 1
ATOM 1290 O O . GLN A 1 158 ? 6.822 11.297 -10.090 1.00 85.19 158 GLN A O 1
ATOM 1295 N N . ILE A 1 159 ? 7.028 10.525 -12.198 1.00 87.06 159 ILE A N 1
ATOM 1296 C CA . ILE A 1 159 ? 5.586 10.438 -12.472 1.00 87.06 159 ILE A CA 1
ATOM 1297 C C . ILE A 1 159 ? 4.923 9.499 -11.461 1.00 87.06 159 ILE A C 1
ATOM 1299 O O . ILE A 1 159 ? 3.955 9.897 -10.814 1.00 87.06 159 ILE A O 1
ATOM 1303 N N . ILE A 1 160 ? 5.484 8.303 -11.270 1.00 83.50 160 ILE A N 1
ATOM 1304 C CA . ILE A 1 160 ? 4.969 7.294 -10.335 1.00 83.50 160 ILE A CA 1
ATOM 1305 C C . ILE A 1 160 ? 4.940 7.828 -8.908 1.00 83.50 160 ILE A C 1
ATOM 1307 O O . ILE A 1 160 ? 3.891 7.812 -8.267 1.00 83.50 160 ILE A O 1
ATOM 1311 N N . SER A 1 161 ? 6.065 8.355 -8.421 1.00 81.62 161 SER A N 1
ATOM 1312 C CA . SER A 1 161 ? 6.154 8.869 -7.053 1.00 81.62 161 SER A CA 1
ATOM 1313 C C . SER A 1 161 ? 5.191 10.034 -6.815 1.00 81.62 161 SER A C 1
ATOM 1315 O O . SER A 1 161 ? 4.571 10.109 -5.758 1.00 81.62 161 SER A O 1
ATOM 1317 N N . SER A 1 162 ? 5.019 10.923 -7.800 1.00 85.44 162 SER A N 1
ATOM 1318 C CA . SER A 1 162 ? 4.083 12.052 -7.696 1.00 85.44 162 SER A CA 1
ATOM 1319 C C . SER A 1 162 ? 2.609 11.641 -7.768 1.00 85.44 162 SER A C 1
ATOM 1321 O O . SER A 1 162 ? 1.751 12.368 -7.275 1.00 85.44 162 SER A O 1
ATOM 1323 N N . GLY A 1 163 ? 2.309 10.486 -8.368 1.00 84.56 163 GLY A N 1
ATOM 1324 C CA . GLY A 1 163 ? 0.947 9.988 -8.549 1.00 84.56 163 GLY A CA 1
ATOM 1325 C C . GLY A 1 163 ? 0.374 9.259 -7.333 1.00 84.56 163 GLY A C 1
ATOM 1326 O O . GLY A 1 163 ? -0.844 9.122 -7.240 1.00 84.56 163 GLY A O 1
ATOM 1327 N N . ALA A 1 164 ? 1.219 8.827 -6.391 1.00 82.25 164 ALA A N 1
ATOM 1328 C CA . ALA A 1 164 ? 0.797 8.014 -5.252 1.00 82.25 164 ALA A CA 1
ATOM 1329 C C . ALA A 1 164 ? -0.208 8.733 -4.334 1.00 82.25 164 ALA A C 1
ATOM 1331 O O . ALA A 1 164 ? -1.234 8.156 -3.979 1.00 82.25 164 ALA A O 1
ATOM 1332 N N . GLU A 1 165 ? 0.052 9.992 -3.971 1.00 85.12 165 GLU A N 1
ATOM 1333 C CA . GLU A 1 165 ? -0.838 10.751 -3.080 1.00 85.12 165 GLU A CA 1
ATOM 1334 C C . GLU A 1 165 ? -2.177 11.114 -3.757 1.00 85.12 165 GLU A C 1
ATOM 1336 O O . GLU A 1 165 ? -3.222 10.769 -3.204 1.00 85.12 165 GLU A O 1
ATOM 1341 N N . PRO A 1 166 ? -2.203 11.680 -4.986 1.00 90.06 166 PRO A N 1
ATOM 1342 C CA . PRO A 1 166 ? -3.463 11.932 -5.690 1.00 90.06 166 PRO A CA 1
ATOM 1343 C C . PRO A 1 166 ? -4.322 10.676 -5.893 1.00 90.06 166 PRO A C 1
ATOM 1345 O O . PRO A 1 166 ? -5.551 10.747 -5.854 1.00 90.06 166 PRO A O 1
ATOM 1348 N N . LEU A 1 167 ? -3.696 9.512 -6.103 1.00 88.94 167 LEU A N 1
ATOM 1349 C CA . LEU A 1 167 ? -4.417 8.248 -6.238 1.00 88.94 167 LEU A CA 1
ATOM 1350 C C . LEU A 1 167 ? -5.096 7.837 -4.922 1.00 88.94 167 LEU A C 1
ATOM 1352 O O . LEU A 1 167 ? -6.253 7.418 -4.944 1.00 88.94 167 LEU A O 1
ATOM 1356 N N . ARG A 1 168 ? -4.425 8.010 -3.774 1.00 87.88 168 ARG A N 1
ATOM 1357 C CA . ARG A 1 168 ? -5.013 7.753 -2.444 1.00 87.88 168 ARG A CA 1
ATOM 1358 C C . ARG A 1 168 ? -6.250 8.621 -2.207 1.00 87.88 168 ARG A C 1
ATOM 1360 O O . ARG A 1 168 ? -7.291 8.107 -1.793 1.00 87.88 168 ARG A O 1
ATOM 1367 N N . GLU A 1 169 ? -6.167 9.910 -2.534 1.00 92.25 169 GLU A N 1
ATOM 1368 C CA . GLU A 1 169 ? -7.299 10.842 -2.438 1.00 92.25 169 GLU A CA 1
ATOM 1369 C C . GLU A 1 169 ? -8.462 10.428 -3.356 1.00 92.25 169 GLU A C 1
ATOM 1371 O O . GLU A 1 169 ? -9.621 10.388 -2.927 1.00 92.25 169 GLU A O 1
ATOM 1376 N N . LEU A 1 170 ? -8.157 10.060 -4.606 1.00 92.94 170 LEU A N 1
ATOM 1377 C CA . LEU A 1 170 ? -9.143 9.592 -5.579 1.00 92.94 170 LEU A CA 1
ATOM 1378 C C . LEU A 1 170 ? -9.874 8.337 -5.085 1.00 92.94 170 LEU A C 1
ATOM 1380 O O . LEU A 1 170 ? -11.107 8.301 -5.108 1.00 92.94 170 LEU A O 1
ATOM 1384 N N . ILE A 1 171 ? -9.138 7.323 -4.619 1.00 91.88 171 ILE A N 1
ATOM 1385 C CA . ILE A 1 171 ? -9.709 6.077 -4.088 1.00 91.88 171 ILE A CA 1
ATOM 1386 C C . ILE A 1 171 ? -10.614 6.380 -2.891 1.00 91.88 171 ILE A C 1
ATOM 1388 O O . ILE A 1 171 ? -11.751 5.903 -2.855 1.00 91.88 171 ILE A O 1
ATOM 1392 N N . GLY A 1 172 ? -10.176 7.229 -1.956 1.00 92.12 172 GLY A N 1
ATOM 1393 C CA . GLY A 1 172 ? -10.986 7.633 -0.802 1.00 92.12 172 GLY A CA 1
ATOM 1394 C C . GLY A 1 172 ? -12.292 8.338 -1.195 1.00 92.12 172 GLY A C 1
ATOM 1395 O O . GLY A 1 172 ? -13.370 8.035 -0.662 1.00 92.12 172 GLY A O 1
ATOM 1396 N N . ALA A 1 173 ? -12.234 9.232 -2.185 1.00 95.56 173 ALA A N 1
ATOM 1397 C CA . ALA A 1 173 ? -13.412 9.918 -2.709 1.00 95.56 173 ALA A CA 1
ATOM 1398 C C . ALA A 1 173 ? -14.372 8.958 -3.439 1.00 95.56 173 ALA A C 1
ATOM 1400 O O . ALA A 1 173 ? -15.594 9.041 -3.260 1.00 95.56 173 ALA A O 1
ATOM 1401 N N . MET A 1 174 ? -13.844 8.024 -4.237 1.00 95.38 174 MET A N 1
ATOM 1402 C CA . MET A 1 174 ? -14.640 6.997 -4.918 1.00 95.38 174 MET A CA 1
ATOM 1403 C C . MET A 1 174 ? -15.313 6.058 -3.918 1.00 95.38 174 MET A C 1
ATOM 1405 O O . MET A 1 174 ? -16.522 5.835 -4.013 1.00 95.38 174 MET A O 1
ATOM 1409 N N . HIS A 1 175 ? -14.565 5.574 -2.925 1.00 93.00 175 HIS A N 1
ATOM 1410 C CA . HIS A 1 175 ? -15.088 4.744 -1.846 1.00 93.00 175 HIS A CA 1
ATOM 1411 C C . HIS A 1 175 ? -16.264 5.428 -1.138 1.00 93.00 175 HIS A C 1
ATOM 1413 O O . HIS A 1 175 ? -17.335 4.837 -1.007 1.00 93.00 175 HIS A O 1
ATOM 1419 N N . SER A 1 176 ? -16.121 6.708 -0.782 1.00 93.44 176 SER A N 1
ATOM 1420 C CA . SER A 1 176 ? -17.188 7.483 -0.131 1.00 93.44 176 SER A CA 1
ATOM 1421 C C . SER A 1 176 ? -18.472 7.540 -0.971 1.00 93.44 176 SER A C 1
ATOM 1423 O O . SER A 1 176 ? -19.579 7.360 -0.453 1.00 93.44 176 SER A O 1
ATOM 1425 N N . LYS A 1 177 ? -18.348 7.733 -2.292 1.00 95.62 177 LYS A N 1
ATOM 1426 C CA . LYS A 1 177 ? -19.502 7.725 -3.208 1.00 95.62 177 LYS A CA 1
ATOM 1427 C C . LYS A 1 177 ? -20.150 6.344 -3.310 1.00 95.62 177 LYS A C 1
ATOM 1429 O O . LYS A 1 177 ? -21.380 6.241 -3.283 1.00 95.62 177 LYS A O 1
ATOM 1434 N N . LEU A 1 178 ? -19.342 5.293 -3.428 1.00 94.94 178 LEU A N 1
ATOM 1435 C CA . LEU A 1 178 ? -19.817 3.913 -3.542 1.00 94.94 178 LEU A CA 1
ATOM 1436 C C . LEU A 1 178 ? -20.523 3.449 -2.265 1.00 94.94 178 LEU A C 1
ATOM 1438 O O . LEU A 1 178 ? -21.588 2.835 -2.356 1.00 94.94 178 LEU A O 1
ATOM 1442 N N . LEU A 1 179 ? -19.995 3.808 -1.093 1.00 91.88 179 LEU A N 1
ATOM 1443 C CA . LEU A 1 179 ? -20.611 3.531 0.202 1.00 91.88 179 LEU A CA 1
ATOM 1444 C C . LEU A 1 179 ? -22.001 4.167 0.301 1.00 91.88 179 LEU A C 1
ATOM 1446 O O . LEU A 1 179 ? -22.980 3.483 0.601 1.00 91.88 179 LEU A O 1
ATOM 1450 N N . LEU A 1 180 ? -22.125 5.455 -0.035 1.00 93.88 180 LEU A N 1
ATOM 1451 C CA . LEU A 1 180 ? -23.416 6.145 -0.031 1.00 93.88 180 LEU A CA 1
ATOM 1452 C C . LEU A 1 180 ? -24.423 5.492 -0.991 1.00 93.88 180 LEU A C 1
ATOM 1454 O O . LEU A 1 180 ? -25.598 5.323 -0.653 1.00 93.88 180 LEU A O 1
ATOM 1458 N N . ALA A 1 181 ? -23.977 5.102 -2.187 1.00 94.31 181 ALA A N 1
ATOM 1459 C CA . ALA A 1 181 ? -24.818 4.390 -3.144 1.00 94.31 181 ALA A CA 1
ATOM 1460 C C . ALA A 1 181 ? -25.262 3.015 -2.609 1.00 94.31 181 ALA A C 1
ATOM 1462 O O . ALA A 1 181 ? -26.425 2.635 -2.768 1.00 94.31 181 ALA A O 1
ATOM 1463 N N . ALA A 1 182 ? -24.370 2.279 -1.942 1.00 93.00 182 ALA A N 1
ATOM 1464 C CA . ALA A 1 182 ? -24.680 0.994 -1.325 1.00 93.00 182 ALA A CA 1
ATOM 1465 C C . ALA A 1 182 ? -25.704 1.129 -0.186 1.00 93.00 182 ALA A C 1
ATOM 1467 O O . ALA A 1 182 ? -26.691 0.393 -0.180 1.00 93.00 182 ALA A O 1
ATOM 1468 N N . LEU A 1 183 ? -25.542 2.113 0.704 1.00 92.31 183 LEU A N 1
ATOM 1469 C CA . LEU A 1 183 ? -26.485 2.390 1.795 1.00 92.31 183 LEU A CA 1
ATOM 1470 C C . LEU A 1 183 ? -27.884 2.744 1.275 1.00 92.31 183 LEU A C 1
ATOM 1472 O O . LEU A 1 183 ? -28.888 2.242 1.782 1.00 92.31 183 LEU A O 1
ATOM 1476 N N . ARG A 1 184 ? -27.972 3.552 0.210 1.00 91.94 184 ARG A N 1
ATOM 1477 C CA . ARG A 1 184 ? -29.254 3.869 -0.444 1.00 91.94 184 ARG A CA 1
ATOM 1478 C C . ARG A 1 184 ? -29.947 2.617 -0.984 1.00 91.94 184 ARG A C 1
ATOM 1480 O O . ARG A 1 184 ? -31.154 2.471 -0.797 1.00 91.94 184 ARG A O 1
ATOM 1487 N N . ARG A 1 185 ? -29.194 1.707 -1.614 1.00 91.38 185 ARG A N 1
ATOM 1488 C CA . ARG A 1 185 ? -29.722 0.419 -2.098 1.00 91.38 185 ARG A CA 1
ATOM 1489 C C . ARG A 1 185 ? -30.178 -0.482 -0.953 1.00 91.38 185 ARG A C 1
ATOM 1491 O O . ARG A 1 185 ? -31.233 -1.096 -1.068 1.00 91.38 185 ARG A O 1
ATOM 1498 N N . ALA A 1 186 ? -29.421 -0.543 0.142 1.00 88.81 186 ALA A N 1
ATOM 1499 C CA . ALA A 1 186 ? -29.796 -1.318 1.323 1.00 88.81 186 ALA A CA 1
ATOM 1500 C C . ALA A 1 186 ? -31.118 -0.815 1.923 1.00 88.81 186 ALA A C 1
ATOM 1502 O O . ALA A 1 186 ? -32.028 -1.608 2.142 1.00 88.81 186 ALA A O 1
ATOM 1503 N N . ARG A 1 187 ? -31.279 0.508 2.067 1.00 82.12 187 ARG A N 1
ATOM 1504 C CA . ARG A 1 187 ? -32.540 1.117 2.522 1.00 82.12 187 ARG A CA 1
ATOM 1505 C C . ARG A 1 187 ? -33.720 0.781 1.605 1.00 82.12 187 ARG A C 1
ATOM 1507 O O . ARG A 1 187 ? -34.800 0.479 2.095 1.00 82.12 187 ARG A O 1
ATOM 1514 N N . GLY A 1 188 ? -33.514 0.808 0.286 1.00 76.69 188 GLY A N 1
ATOM 1515 C CA . GLY A 1 188 ? -34.553 0.454 -0.689 1.00 76.69 188 GLY A CA 1
ATOM 1516 C C . GLY A 1 188 ? -34.998 -1.012 -0.627 1.00 76.69 188 GLY A C 1
ATOM 1517 O O . GLY A 1 188 ? -36.140 -1.303 -0.954 1.00 76.69 188 GLY A O 1
ATOM 1518 N N . ARG A 1 189 ? -34.129 -1.928 -0.176 1.00 67.06 189 ARG A N 1
ATOM 1519 C CA . ARG A 1 189 ? -34.459 -3.353 0.006 1.00 67.06 189 ARG A CA 1
ATOM 1520 C C . ARG A 1 189 ? -35.277 -3.631 1.263 1.00 67.06 189 ARG A C 1
ATOM 1522 O O . ARG A 1 189 ? -36.093 -4.539 1.248 1.00 67.06 189 ARG A O 1
ATOM 1529 N N . VAL A 1 190 ? -35.074 -2.854 2.326 1.00 60.91 190 VAL A N 1
ATOM 1530 C CA . VAL A 1 190 ? -35.850 -2.993 3.569 1.00 60.91 190 VAL A CA 1
ATOM 1531 C C . VAL A 1 190 ? -37.295 -2.500 3.378 1.00 60.91 190 VAL A C 1
ATOM 1533 O O . VAL A 1 190 ? -38.204 -3.029 4.002 1.00 60.91 190 VAL A O 1
ATOM 1536 N N . GLY A 1 191 ? -37.531 -1.553 2.462 1.00 55.50 191 GLY A N 1
ATOM 1537 C CA . GLY A 1 191 ? -38.850 -0.956 2.206 1.00 55.50 191 GLY A CA 1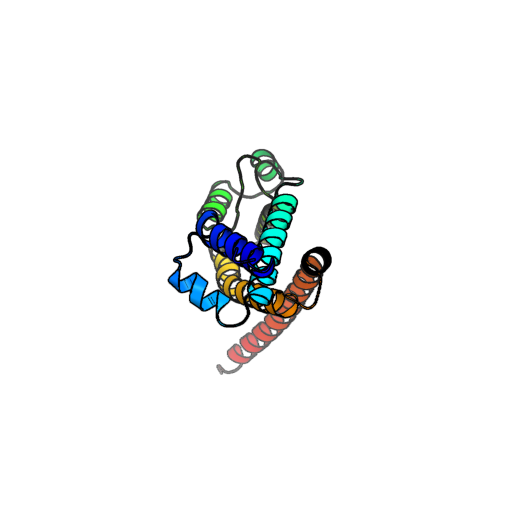
ATOM 1538 C C . GLY A 1 191 ? -39.804 -1.724 1.275 1.00 55.50 191 GLY A C 1
ATOM 1539 O O . GLY A 1 191 ? -40.764 -1.117 0.819 1.00 55.50 191 GLY A O 1
ATOM 1540 N N . TYR A 1 192 ? -39.546 -2.998 0.949 1.00 50.97 192 TYR A N 1
ATOM 1541 C CA . TYR A 1 192 ? -40.416 -3.830 0.088 1.00 50.97 192 TYR A CA 1
ATOM 1542 C C . TYR A 1 192 ? -40.864 -5.134 0.781 1.00 50.97 192 TYR A C 1
ATOM 1544 O O . TYR A 1 192 ? -41.092 -6.149 0.127 1.00 50.97 192 TYR A O 1
ATOM 1552 N N . THR A 1 193 ? -40.944 -5.104 2.115 1.00 49.38 193 THR A N 1
ATOM 1553 C CA . THR A 1 193 ? -41.378 -6.234 2.957 1.00 49.38 193 THR A CA 1
ATOM 1554 C C . THR A 1 193 ? -42.587 -5.834 3.811 1.00 49.38 193 THR A C 1
ATOM 1556 O O . THR A 1 193 ? -42.552 -5.979 5.027 1.00 49.38 193 THR A O 1
ATOM 1559 N N . ASP A 1 194 ? -43.622 -5.290 3.170 1.00 43.03 194 ASP A N 1
ATOM 1560 C CA . ASP A 1 194 ? -44.984 -5.159 3.713 1.00 43.03 194 ASP A CA 1
ATOM 1561 C C . ASP A 1 194 ? -45.986 -5.657 2.663 1.00 43.03 194 ASP A C 1
ATOM 1563 O O . ASP A 1 194 ? -45.844 -5.246 1.484 1.00 43.03 194 ASP A O 1
#

Sequence (194 aa):
MAYYPVEFVDRVRLIKRLQEERFMPLRVIRELIGSDAERTMRMIVLEDRILERAIEARETGRISRAKVRETYDLPQNVLDRLEQLGVLAPNARGYDRDDVAIIEAISRFRAGGYEEAIGFTVYDTLRYRDALEPLVDEEVRVLLDRLAGKVDVDRAVQIISSGAEPLRELIGAMHSKLLLAALRRARGRVGYTD